Protein AF-A0A7S3UWT5-F1 (afdb_monomer_lite)

Organism: Heterosigma akashiwo (NCBI:txid2829)

pLDDT: mean 75.45, std 19.21, range [41.5, 98.69]

Secondary structure (DSSP, 8-state):
--PPPPPP---------------PPPHHHHHHHH--STTTS-TT-SSPP-----PPPHHHHHHHS-SS---PPPPPP-TT-HHHHHHHHHHHHHHHHHHHHHHHHHHHHHHSPPPP---PPP---HHHHHHHHHHHSPPP--PPPPP-----------PPP-----------------------------------SHHHHHHHHHHHHHHHHHHHHHHHHHHHHHHHT-

Structure (mmCIF, N/CA/C/O backbone):
data_AF-A0A7S3UWT5-F1
#
_entry.id   AF-A0A7S3UWT5-F1
#
loop_
_atom_site.group_PDB
_atom_site.id
_atom_site.type_symbol
_atom_site.label_atom_id
_atom_site.label_alt_id
_atom_site.label_comp_id
_atom_site.label_asym_id
_atom_site.label_entity_id
_atom_site.label_seq_id
_atom_site.pdbx_PDB_ins_code
_atom_site.Cartn_x
_atom_site.Cartn_y
_atom_site.Cartn_z
_atom_site.occupancy
_atom_site.B_iso_or_equiv
_atom_site.auth_seq_id
_atom_site.auth_comp_id
_atom_site.auth_asym_id
_atom_site.auth_atom_id
_atom_site.pdbx_PDB_model_num
ATOM 1 N N . ARG A 1 1 ? 42.894 12.367 44.617 1.00 46.97 1 ARG A N 1
ATOM 2 C CA . ARG A 1 1 ? 43.356 13.585 43.906 1.00 46.97 1 ARG A CA 1
ATOM 3 C C . ARG A 1 1 ? 44.742 13.287 43.346 1.00 46.97 1 ARG A C 1
ATOM 5 O O . ARG A 1 1 ? 45.706 13.339 44.092 1.00 46.97 1 ARG A O 1
ATOM 12 N N . THR A 1 2 ? 44.824 12.929 42.072 1.00 43.91 2 THR A N 1
ATOM 13 C CA . THR A 1 2 ? 46.079 12.727 41.334 1.00 43.91 2 THR A CA 1
ATOM 14 C C . THR A 1 2 ? 45.802 13.156 39.898 1.00 43.91 2 THR A C 1
ATOM 16 O O . THR A 1 2 ? 44.867 12.670 39.271 1.00 43.91 2 THR A O 1
ATOM 19 N N . VAL A 1 3 ? 46.536 14.170 39.446 1.00 46.31 3 VAL A N 1
ATOM 20 C CA . VAL A 1 3 ? 46.343 14.875 38.173 1.00 46.31 3 VAL A CA 1
ATOM 21 C C . VAL A 1 3 ? 47.363 14.316 37.184 1.00 46.31 3 VAL A C 1
ATOM 23 O O . VAL A 1 3 ? 48.564 14.414 37.430 1.00 46.31 3 VAL A O 1
ATOM 26 N N . LEU A 1 4 ? 46.902 13.708 36.090 1.00 49.75 4 LEU A N 1
ATOM 27 C CA . LEU A 1 4 ? 47.764 13.237 35.005 1.00 49.75 4 LEU A CA 1
ATOM 28 C C . LEU A 1 4 ? 48.087 14.409 34.068 1.00 49.75 4 LEU A C 1
ATOM 30 O O . LEU A 1 4 ? 47.199 15.024 33.483 1.00 49.75 4 LEU A O 1
ATOM 34 N N . LYS A 1 5 ? 49.380 14.729 33.976 1.00 52.75 5 LYS A N 1
ATOM 35 C CA . LYS A 1 5 ? 49.977 15.758 33.116 1.00 52.75 5 LYS A CA 1
ATOM 36 C C . LYS A 1 5 ? 50.042 15.246 31.672 1.00 52.75 5 LYS A C 1
ATOM 38 O O . LYS A 1 5 ? 50.638 14.199 31.426 1.00 52.75 5 LYS A O 1
ATOM 43 N N . GLY A 1 6 ? 49.458 15.996 30.738 1.00 46.72 6 GLY A N 1
ATOM 44 C CA . GLY A 1 6 ? 49.559 15.743 29.301 1.00 46.72 6 GLY A CA 1
ATOM 45 C C . GLY A 1 6 ? 50.991 15.931 28.793 1.00 46.72 6 GLY A C 1
ATOM 46 O O . GLY A 1 6 ? 51.638 16.931 29.105 1.00 46.72 6 GLY A O 1
ATOM 47 N N . LYS A 1 7 ? 51.482 14.952 28.029 1.00 54.88 7 LYS A N 1
ATOM 48 C CA . LYS A 1 7 ? 52.702 15.048 27.221 1.00 54.88 7 LYS A CA 1
ATOM 49 C C . LYS A 1 7 ? 52.300 15.382 25.786 1.00 54.88 7 LYS A C 1
ATOM 51 O O . LYS A 1 7 ? 51.399 14.746 25.245 1.00 54.88 7 LYS A O 1
ATOM 56 N N . GLY A 1 8 ? 52.941 16.417 25.247 1.00 45.53 8 GLY A N 1
ATOM 57 C CA . GLY A 1 8 ? 52.700 16.979 23.924 1.00 45.53 8 GLY A CA 1
ATOM 58 C C . GLY A 1 8 ? 52.914 15.979 22.792 1.00 45.53 8 GLY A C 1
ATOM 59 O O . GLY A 1 8 ? 53.742 15.075 22.880 1.00 45.53 8 GLY A O 1
ATOM 60 N N . LEU A 1 9 ? 52.108 16.171 21.753 1.00 45.44 9 LEU A N 1
ATOM 61 C CA . LEU A 1 9 ? 52.253 15.578 20.435 1.00 45.44 9 LEU A CA 1
ATOM 62 C C . LEU A 1 9 ? 53.413 16.287 19.730 1.00 45.44 9 LEU A C 1
ATOM 64 O O . LEU A 1 9 ? 53.309 17.474 19.434 1.00 45.44 9 LEU A O 1
ATOM 68 N N . ASP A 1 10 ? 54.501 15.562 19.488 1.00 49.94 10 ASP A N 1
ATOM 69 C CA . ASP A 1 10 ? 55.544 15.988 18.560 1.00 49.94 10 ASP A CA 1
ATOM 70 C C . ASP A 1 10 ? 54.994 15.876 17.131 1.00 49.94 10 ASP A C 1
ATOM 72 O O . ASP A 1 10 ? 54.691 14.779 16.648 1.00 49.94 10 ASP A O 1
ATOM 76 N N . GLU A 1 11 ? 54.859 17.022 16.468 1.00 51.44 11 GLU A N 1
ATOM 77 C CA . GLU A 1 11 ? 54.632 17.135 15.031 1.00 51.44 11 GLU A CA 1
ATOM 78 C C . GLU A 1 11 ? 55.857 16.570 14.302 1.00 51.44 11 GLU A C 1
ATOM 80 O O . GLU A 1 11 ? 56.882 17.230 14.160 1.00 51.44 11 GLU A O 1
ATOM 85 N N . ARG A 1 12 ? 55.776 15.303 13.884 1.00 56.97 12 ARG A N 1
ATOM 86 C CA . ARG A 1 12 ? 56.757 14.724 12.965 1.00 56.97 12 ARG A CA 1
ATOM 87 C C . ARG A 1 12 ? 56.363 15.056 11.534 1.00 56.97 12 ARG A C 1
ATOM 89 O O . ARG A 1 12 ? 55.283 14.688 11.068 1.00 56.97 12 ARG A O 1
ATOM 96 N N . ASP A 1 13 ? 57.291 15.743 10.882 1.00 46.41 13 ASP A N 1
ATOM 97 C CA . ASP A 1 13 ? 57.392 16.041 9.460 1.00 46.41 13 ASP A CA 1
ATOM 98 C C . ASP A 1 13 ? 56.705 15.009 8.558 1.00 46.41 13 ASP A C 1
ATOM 100 O O . ASP A 1 13 ? 57.128 13.862 8.419 1.00 46.41 13 ASP A O 1
ATOM 104 N N . SER A 1 14 ? 55.626 15.450 7.913 1.00 47.94 14 SER A N 1
ATOM 105 C CA . SER A 1 14 ? 54.847 14.681 6.934 1.00 47.94 14 SER A CA 1
ATOM 106 C C . SER A 1 14 ? 55.289 14.954 5.485 1.00 47.94 14 SER A C 1
ATOM 108 O O . SER A 1 14 ? 54.492 14.809 4.560 1.00 47.94 14 SER A O 1
ATOM 110 N N . SER A 1 15 ? 56.534 15.392 5.264 1.00 51.84 15 SER A N 1
ATOM 111 C CA . SER A 1 15 ? 57.001 15.907 3.966 1.00 51.84 15 SER A CA 1
ATOM 112 C C . SER A 1 15 ? 57.911 14.971 3.155 1.00 51.84 15 SER A C 1
ATOM 114 O O . SER A 1 15 ? 58.190 15.285 2.001 1.00 51.84 15 SER A O 1
ATOM 116 N N . GLU A 1 16 ? 58.303 13.792 3.653 1.00 52.88 16 GLU A N 1
ATOM 117 C CA . GLU A 1 16 ? 59.226 12.888 2.931 1.00 52.88 16 GLU A CA 1
ATOM 118 C C . GLU A 1 16 ? 58.628 11.523 2.547 1.00 52.88 16 GLU A C 1
ATOM 120 O O . GLU A 1 16 ? 59.234 10.469 2.729 1.00 52.88 16 GLU A O 1
ATOM 125 N N . LEU A 1 17 ? 57.434 11.516 1.948 1.00 49.94 17 LEU A N 1
ATOM 126 C CA . LEU A 1 17 ? 56.907 10.316 1.280 1.00 49.94 17 LEU A CA 1
ATOM 127 C C . LEU A 1 17 ? 56.321 10.615 -0.105 1.00 49.94 17 LEU A C 1
ATOM 129 O O . LEU A 1 17 ? 55.290 10.082 -0.504 1.00 49.94 17 LEU A O 1
ATOM 133 N N . VAL A 1 18 ? 57.033 11.426 -0.893 1.00 47.28 18 VAL A N 1
ATOM 134 C CA . VAL A 1 18 ? 56.891 11.441 -2.361 1.00 47.28 18 VAL A CA 1
ATOM 135 C C . VAL A 1 18 ? 57.888 10.437 -2.945 1.00 47.28 18 VAL A C 1
ATOM 137 O O . VAL A 1 18 ? 58.786 10.764 -3.714 1.00 47.28 18 VAL A O 1
ATOM 140 N N . GLY A 1 19 ? 57.743 9.176 -2.532 1.00 48.41 19 GLY A N 1
ATOM 141 C CA . GLY A 1 19 ? 58.354 8.056 -3.231 1.00 48.41 19 GLY A CA 1
ATOM 142 C C . GLY A 1 19 ? 57.748 7.990 -4.626 1.00 48.41 19 GLY A C 1
ATOM 143 O O . GLY A 1 19 ? 56.540 7.807 -4.761 1.00 48.41 19 GLY A O 1
ATOM 144 N N . SER A 1 20 ? 58.588 8.225 -5.634 1.00 54.41 20 SER A N 1
ATOM 145 C CA . SER A 1 20 ? 58.426 7.883 -7.051 1.00 54.41 20 SER A CA 1
ATOM 146 C C . SER A 1 20 ? 57.171 7.059 -7.367 1.00 54.41 20 SER A C 1
ATOM 148 O O . SER A 1 20 ? 57.211 5.839 -7.534 1.00 54.41 20 SER A O 1
ATOM 150 N N . ARG A 1 21 ? 56.031 7.742 -7.521 1.00 52.22 21 ARG A N 1
ATOM 151 C CA . ARG A 1 21 ? 54.854 7.163 -8.162 1.00 52.22 21 ARG A CA 1
ATOM 152 C C . ARG A 1 21 ? 55.238 6.980 -9.620 1.00 52.22 21 ARG A C 1
ATOM 154 O O . ARG A 1 21 ? 55.060 7.893 -10.422 1.00 52.22 21 ARG A O 1
ATOM 161 N N . ALA A 1 22 ? 55.840 5.831 -9.931 1.00 63.44 22 ALA A N 1
ATOM 162 C CA . ALA A 1 22 ? 56.019 5.367 -11.293 1.00 63.44 22 ALA A CA 1
ATOM 163 C C . ALA A 1 22 ? 54.691 5.635 -11.995 1.00 63.44 22 ALA A C 1
ATOM 165 O O . ALA A 1 22 ? 53.650 5.145 -11.546 1.00 63.44 22 ALA A O 1
ATOM 166 N N . GLN A 1 23 ? 54.709 6.535 -12.980 1.00 63.00 23 GLN A N 1
ATOM 167 C CA . GLN A 1 23 ? 53.510 6.909 -13.711 1.00 63.00 23 GLN A CA 1
ATOM 168 C C . GLN A 1 23 ? 52.933 5.606 -14.245 1.00 63.00 23 GLN A C 1
ATOM 170 O O . GLN A 1 23 ? 53.551 4.954 -15.088 1.00 63.00 23 GLN A O 1
ATOM 175 N N . LEU A 1 24 ? 51.806 5.172 -13.672 1.00 60.97 24 LEU A N 1
ATOM 176 C CA . LEU A 1 24 ? 51.121 3.992 -14.163 1.00 60.97 24 LEU A CA 1
ATOM 177 C C . LEU A 1 24 ? 50.855 4.268 -15.642 1.00 60.97 24 LEU A C 1
ATOM 179 O O . LEU A 1 24 ? 50.319 5.337 -15.958 1.00 60.97 24 LEU A O 1
ATOM 183 N N . PRO A 1 25 ? 51.291 3.377 -16.547 1.00 66.62 25 PRO A N 1
ATOM 184 C CA . PRO A 1 25 ? 51.091 3.602 -17.963 1.00 66.62 25 PRO A CA 1
ATOM 185 C C . PRO A 1 25 ? 49.595 3.833 -18.214 1.00 66.62 25 PRO A C 1
ATOM 187 O O . PRO A 1 25 ? 48.766 3.221 -17.529 1.00 66.62 25 PRO A O 1
ATOM 190 N N . PRO A 1 26 ? 49.232 4.710 -19.167 1.00 72.00 26 PRO A N 1
ATOM 191 C CA . PRO A 1 26 ? 47.840 4.957 -19.513 1.00 72.00 26 PRO A CA 1
ATOM 192 C C . PRO A 1 26 ? 47.086 3.629 -19.681 1.00 72.00 26 PRO A C 1
ATOM 194 O O . PRO A 1 26 ? 47.646 2.695 -20.265 1.00 72.00 26 PRO A O 1
ATOM 197 N N . PRO A 1 27 ? 45.833 3.513 -19.201 1.00 66.31 27 PRO A N 1
ATOM 198 C CA . PRO A 1 27 ? 45.096 2.243 -19.181 1.00 66.31 27 PRO A CA 1
ATOM 199 C C . PRO A 1 27 ? 44.981 1.595 -20.569 1.00 66.31 27 PRO A C 1
ATOM 201 O O . PRO A 1 27 ? 44.905 0.373 -20.685 1.00 66.31 27 PRO A O 1
ATOM 204 N N . GLU A 1 28 ? 45.049 2.402 -21.631 1.00 66.62 28 GLU A N 1
ATOM 205 C CA . GLU A 1 28 ? 45.115 1.945 -23.020 1.00 66.62 28 GLU A CA 1
ATOM 206 C C . GLU A 1 28 ? 46.315 1.007 -23.270 1.00 66.62 28 GLU A C 1
ATOM 208 O O . GLU A 1 28 ? 46.156 -0.048 -23.878 1.00 66.62 28 GLU A O 1
ATOM 213 N N . GLN A 1 29 ? 47.498 1.320 -22.731 1.00 69.44 29 GLN A N 1
ATOM 214 C CA . GLN A 1 29 ? 48.722 0.53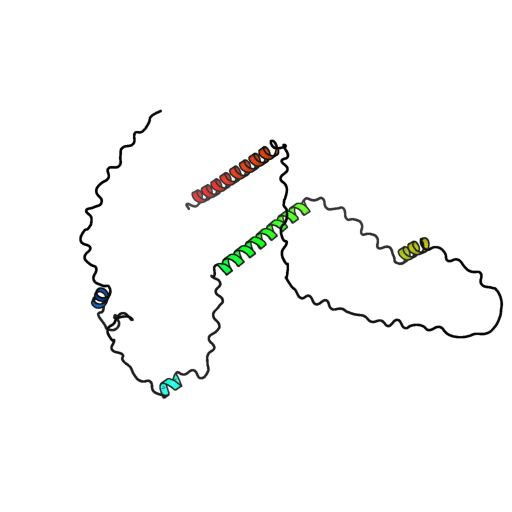7 -22.945 1.00 69.44 29 GLN A CA 1
ATOM 215 C C . GLN A 1 29 ? 48.761 -0.758 -22.128 1.00 69.44 29 GLN A C 1
ATOM 217 O O . GLN A 1 29 ? 49.394 -1.729 -22.539 1.00 69.44 29 GLN A O 1
ATOM 222 N N . VAL A 1 30 ? 48.109 -0.780 -20.963 1.00 68.81 30 VAL A N 1
ATOM 223 C CA . VAL A 1 30 ? 48.001 -1.993 -20.135 1.00 68.81 30 VAL A CA 1
ATOM 224 C C . VAL A 1 30 ? 47.108 -3.013 -20.833 1.00 68.81 30 VAL A C 1
ATOM 226 O O . VAL A 1 30 ? 47.464 -4.185 -20.934 1.00 68.81 30 VAL A O 1
ATOM 229 N N . ASN A 1 31 ? 45.991 -2.542 -21.384 1.00 67.94 31 ASN A N 1
ATOM 230 C CA . ASN A 1 31 ? 45.034 -3.378 -22.091 1.00 67.94 31 ASN A CA 1
ATOM 231 C C . ASN A 1 31 ? 45.638 -3.992 -23.355 1.00 67.94 31 ASN A C 1
ATOM 233 O O . ASN A 1 31 ? 45.501 -5.191 -23.565 1.00 67.94 31 ASN A O 1
ATOM 237 N N . GLU A 1 32 ? 46.362 -3.214 -24.164 1.00 72.56 32 GLU A N 1
ATOM 238 C CA . GLU A 1 32 ? 46.971 -3.724 -25.399 1.00 72.56 32 GLU A CA 1
ATOM 239 C C . GLU A 1 32 ? 48.006 -4.832 -25.164 1.00 72.56 32 GLU A C 1
ATOM 241 O O . GLU A 1 32 ? 48.106 -5.745 -25.977 1.00 72.56 32 GLU A O 1
ATOM 246 N N . LYS A 1 33 ? 48.734 -4.800 -24.041 1.00 77.25 33 LYS A N 1
ATOM 247 C CA . LYS A 1 33 ? 49.720 -5.836 -23.684 1.00 77.25 33 LYS A CA 1
ATOM 248 C C . LYS A 1 33 ? 49.082 -7.162 -23.256 1.00 77.25 33 LYS A C 1
ATOM 250 O O . LYS A 1 33 ? 49.760 -8.187 -23.261 1.00 77.25 33 LYS A O 1
ATOM 255 N N . LEU A 1 34 ? 47.809 -7.145 -22.860 1.00 76.44 34 LEU A N 1
ATOM 256 C CA . LEU A 1 34 ? 47.066 -8.328 -22.416 1.00 76.44 34 LEU A CA 1
ATOM 257 C C . LEU A 1 34 ? 46.305 -9.019 -23.559 1.00 76.44 34 LEU A C 1
ATOM 259 O O . LEU A 1 34 ? 45.895 -10.168 -23.402 1.00 76.44 34 LEU A O 1
ATOM 263 N N . VAL A 1 35 ? 46.144 -8.358 -24.711 1.00 78.00 35 VAL A N 1
ATOM 264 C CA . VAL A 1 35 ? 45.478 -8.928 -25.891 1.00 78.00 35 VAL A CA 1
ATOM 265 C C . VAL A 1 35 ? 46.421 -9.913 -26.584 1.00 78.00 35 VAL A C 1
ATOM 267 O O . VAL A 1 35 ? 47.428 -9.507 -27.158 1.00 78.00 35 VAL A O 1
ATOM 270 N N . ARG A 1 36 ? 46.098 -11.212 -26.547 1.00 83.50 36 ARG A N 1
ATOM 271 C CA . ARG A 1 36 ? 46.851 -12.261 -27.263 1.00 83.50 36 ARG A CA 1
ATOM 272 C C . ARG A 1 36 ? 46.198 -12.637 -28.591 1.00 83.50 36 ARG A C 1
ATOM 274 O O . ARG A 1 36 ? 46.906 -12.887 -29.558 1.00 83.50 36 ARG A O 1
ATOM 281 N N . ASN A 1 37 ? 44.866 -12.643 -28.636 1.00 81.44 37 ASN A N 1
ATOM 282 C CA . ASN A 1 37 ? 44.069 -12.918 -29.831 1.00 81.44 37 ASN A CA 1
ATOM 283 C C . ASN A 1 37 ? 43.077 -11.776 -30.116 1.00 81.44 37 ASN A C 1
ATOM 285 O O . ASN A 1 37 ? 42.677 -11.058 -29.203 1.00 81.44 37 ASN A O 1
ATOM 289 N N . ASP A 1 38 ? 42.561 -11.676 -31.346 1.00 74.62 38 ASP A N 1
ATOM 290 C CA . ASP A 1 38 ? 41.556 -10.662 -31.743 1.00 74.62 38 ASP A CA 1
ATOM 291 C C . ASP A 1 38 ? 40.258 -10.707 -30.911 1.00 74.62 38 ASP A C 1
ATOM 293 O O . ASP A 1 38 ? 39.521 -9.721 -30.793 1.00 74.62 38 ASP A O 1
ATOM 297 N N . ARG A 1 39 ? 39.970 -11.871 -30.316 1.00 76.06 39 ARG A N 1
ATOM 298 C CA . ARG A 1 39 ? 38.843 -12.083 -29.396 1.00 76.06 39 ARG A CA 1
ATOM 299 C C . ARG A 1 39 ? 39.056 -11.425 -28.035 1.00 76.06 39 ARG A C 1
ATOM 301 O O . ARG A 1 39 ? 38.078 -11.010 -27.423 1.00 76.06 39 ARG A O 1
ATOM 308 N N . ASP A 1 40 ? 40.308 -11.295 -27.607 1.00 78.69 40 ASP A N 1
ATOM 309 C CA . ASP A 1 40 ? 40.693 -10.753 -26.298 1.00 78.69 40 ASP A CA 1
ATOM 310 C C . ASP A 1 40 ? 40.746 -9.221 -26.313 1.00 78.69 40 ASP A C 1
ATOM 312 O O . ASP A 1 40 ? 40.843 -8.572 -25.273 1.00 78.69 40 ASP A O 1
ATOM 316 N N . GLN A 1 41 ? 40.676 -8.620 -27.503 1.00 78.94 41 GLN A N 1
ATOM 317 C CA . GLN A 1 41 ? 40.598 -7.180 -27.644 1.00 78.94 41 GLN A CA 1
ATOM 318 C C . GLN A 1 41 ? 39.308 -6.666 -26.983 1.00 78.94 41 GLN A C 1
ATOM 320 O O . GLN A 1 41 ? 38.237 -7.263 -27.121 1.00 78.94 41 GLN A O 1
ATOM 325 N N . LEU A 1 42 ? 39.384 -5.544 -26.261 1.00 77.56 42 LEU A N 1
ATOM 326 C CA . LEU A 1 42 ? 38.233 -4.917 -25.592 1.00 77.56 42 LEU A CA 1
ATOM 327 C C . LEU A 1 42 ? 37.300 -4.235 -26.589 1.00 77.56 42 LEU A C 1
ATOM 329 O O . LEU A 1 42 ? 37.764 -3.651 -27.569 1.00 77.56 42 LEU A O 1
ATOM 333 N N . TYR A 1 43 ? 35.984 -4.311 -26.360 1.00 70.38 43 TYR A N 1
ATOM 334 C CA . TYR A 1 43 ? 34.949 -3.831 -27.298 1.00 70.38 43 TYR A CA 1
ATOM 335 C C . TYR A 1 43 ? 35.158 -2.372 -27.746 1.00 70.38 43 TYR A C 1
ATOM 337 O O . TYR A 1 43 ? 34.875 -2.019 -28.882 1.00 70.38 43 TYR A O 1
ATOM 345 N N . TYR A 1 44 ? 35.736 -1.555 -26.868 1.00 73.81 44 TYR A N 1
ATOM 346 C CA . TYR A 1 44 ? 36.007 -0.128 -27.048 1.00 73.81 44 TYR A CA 1
ATOM 347 C C . TYR A 1 44 ? 37.469 0.195 -27.417 1.00 73.81 44 TYR A C 1
ATOM 349 O O . TYR A 1 44 ? 37.909 1.334 -27.269 1.00 73.81 44 TYR A O 1
ATOM 357 N N . SER A 1 45 ? 38.262 -0.775 -27.884 1.00 79.31 45 SER A N 1
ATOM 358 C CA . SER A 1 45 ? 39.594 -0.475 -28.420 1.00 79.31 45 SER A CA 1
ATOM 359 C C . SER A 1 45 ? 39.494 0.384 -29.683 1.00 79.31 45 SER A C 1
ATOM 361 O O . SER A 1 45 ? 38.704 0.079 -30.571 1.00 79.31 45 SER A O 1
ATOM 363 N N . LYS A 1 46 ? 40.364 1.389 -29.826 1.00 77.44 46 LYS A N 1
ATOM 364 C CA . LYS A 1 46 ? 40.428 2.252 -31.023 1.00 77.44 46 LYS A CA 1
ATOM 365 C C . LYS A 1 46 ? 40.932 1.535 -32.289 1.00 77.44 46 LYS A C 1
ATOM 367 O O . LYS A 1 46 ? 40.818 2.076 -33.384 1.00 77.44 46 LYS A O 1
ATOM 372 N N . LYS A 1 47 ? 41.514 0.339 -32.156 1.00 79.62 47 LYS A N 1
ATOM 373 C CA . LYS A 1 47 ? 42.009 -0.467 -33.281 1.00 79.62 47 LYS A CA 1
ATOM 374 C C . LYS A 1 47 ? 40.844 -1.191 -33.961 1.00 79.62 47 LYS A C 1
ATOM 376 O O . LYS A 1 47 ? 40.015 -1.805 -33.291 1.00 79.62 47 LYS A O 1
ATOM 381 N N . ALA A 1 48 ? 40.801 -1.118 -35.290 1.00 77.62 48 ALA A N 1
ATOM 382 C CA . ALA A 1 48 ? 39.800 -1.812 -36.089 1.00 77.62 48 ALA A CA 1
ATOM 383 C C . ALA A 1 48 ? 39.998 -3.331 -35.996 1.00 77.62 48 ALA A C 1
ATOM 385 O O . ALA A 1 48 ? 41.113 -3.827 -36.150 1.00 77.62 48 ALA A O 1
ATOM 386 N N . ARG A 1 49 ? 38.908 -4.065 -35.765 1.00 80.19 49 ARG A N 1
ATOM 387 C CA . ARG A 1 49 ? 38.913 -5.531 -35.780 1.00 80.19 49 ARG A CA 1
ATOM 388 C C . ARG A 1 49 ? 38.665 -6.058 -37.185 1.00 80.19 49 ARG A C 1
ATOM 390 O O . ARG A 1 49 ? 37.864 -5.457 -37.905 1.00 80.19 49 ARG A O 1
ATOM 397 N N . PRO A 1 50 ? 39.252 -7.207 -37.560 1.00 82.81 50 PRO A N 1
ATOM 398 C CA . PRO A 1 50 ? 38.829 -7.915 -38.757 1.00 82.81 50 PRO A CA 1
ATOM 399 C C . PRO A 1 50 ? 37.370 -8.361 -38.584 1.00 82.81 50 PRO A C 1
ATOM 401 O O . PRO A 1 50 ? 37.049 -9.247 -37.790 1.00 82.81 50 PRO A O 1
ATOM 404 N N . VAL A 1 51 ? 36.462 -7.709 -39.309 1.00 85.00 51 VAL A N 1
ATOM 405 C CA . VAL A 1 51 ? 35.048 -8.083 -39.349 1.00 85.00 51 VAL A CA 1
ATOM 406 C C . VAL A 1 51 ? 34.868 -9.074 -40.489 1.00 85.00 51 VAL A C 1
ATOM 408 O O . VAL A 1 51 ? 34.963 -8.707 -41.658 1.00 85.00 51 VAL A O 1
ATOM 411 N N . ASN A 1 52 ? 34.561 -10.329 -40.159 1.00 85.94 52 ASN A N 1
ATOM 412 C CA . ASN A 1 52 ? 34.141 -11.333 -41.140 1.00 85.94 52 ASN A CA 1
ATOM 413 C C . ASN A 1 52 ? 32.703 -11.047 -41.595 1.00 85.94 52 ASN A C 1
ATOM 415 O O . ASN A 1 52 ? 31.771 -11.792 -41.287 1.00 85.94 52 ASN A O 1
ATOM 419 N N . TYR A 1 53 ? 32.514 -9.924 -42.285 1.00 89.31 53 TYR A N 1
ATOM 420 C CA . TYR A 1 53 ? 31.221 -9.538 -42.820 1.00 89.31 53 TYR A CA 1
ATOM 421 C C . TYR A 1 53 ? 30.860 -10.464 -43.979 1.00 89.31 53 TYR A C 1
ATOM 423 O O . TYR A 1 53 ? 31.547 -10.514 -44.998 1.00 89.31 53 TYR A O 1
ATOM 431 N N . LYS A 1 54 ? 29.758 -11.194 -43.818 1.00 90.62 54 LYS A N 1
ATOM 432 C CA . LYS A 1 54 ? 29.108 -11.915 -44.909 1.00 90.62 54 LYS A CA 1
ATOM 433 C C . LYS A 1 54 ? 27.763 -11.242 -45.165 1.00 90.62 54 LYS A C 1
ATOM 435 O O . LYS A 1 54 ? 26.947 -11.211 -44.238 1.00 90.62 54 LYS A O 1
ATOM 440 N N . PRO A 1 55 ? 27.524 -10.687 -46.366 1.00 92.12 55 PRO A N 1
ATOM 441 C CA . PRO A 1 55 ? 26.218 -10.139 -46.688 1.00 92.12 55 PRO A CA 1
ATOM 442 C C . PRO A 1 55 ? 25.194 -11.273 -46.631 1.00 92.12 55 PRO A C 1
ATOM 444 O O . PRO A 1 55 ? 25.403 -12.338 -47.213 1.00 92.12 55 PRO A O 1
ATOM 447 N N . LYS A 1 56 ? 24.104 -11.056 -45.894 1.00 90.25 56 LYS A N 1
ATOM 448 C CA . LYS A 1 56 ? 23.016 -12.031 -45.822 1.00 90.25 56 LYS A CA 1
ATOM 449 C C . LYS A 1 56 ? 22.175 -11.945 -47.085 1.00 90.25 56 LYS A C 1
ATOM 451 O O . LYS A 1 56 ? 21.847 -10.852 -47.544 1.00 90.25 56 LYS A O 1
ATOM 456 N N . GLY A 1 57 ? 21.831 -13.102 -47.638 1.00 95.31 57 GLY A N 1
ATOM 457 C CA . GLY A 1 57 ? 20.966 -13.188 -48.811 1.00 95.31 57 GLY A CA 1
ATOM 458 C C . GLY A 1 57 ? 19.499 -12.935 -48.464 1.00 95.31 57 GLY A C 1
ATOM 459 O O . GLY A 1 57 ? 19.079 -13.093 -47.317 1.00 95.31 57 GLY A O 1
ATOM 460 N N . LEU A 1 58 ? 18.693 -12.619 -49.482 1.00 93.75 58 LEU A N 1
ATOM 461 C CA . LEU A 1 58 ? 17.243 -12.435 -49.334 1.00 93.75 58 LEU A CA 1
ATOM 462 C C . LEU A 1 58 ? 16.574 -13.664 -48.689 1.00 93.75 58 LEU A C 1
ATOM 464 O O . LEU A 1 58 ? 15.702 -13.522 -47.839 1.00 93.75 58 LEU A O 1
ATOM 468 N N . LYS A 1 59 ? 17.032 -14.870 -49.050 1.00 93.19 59 LYS A N 1
ATOM 469 C CA . LYS A 1 59 ? 16.527 -16.136 -48.506 1.00 93.19 59 LYS A CA 1
ATOM 470 C C . LYS A 1 59 ? 16.731 -16.240 -46.990 1.00 93.19 59 LYS A C 1
ATOM 472 O O . LYS A 1 59 ? 15.775 -16.476 -46.268 1.00 93.19 59 LYS A O 1
ATOM 477 N N . GLU A 1 60 ? 17.940 -15.960 -46.498 1.00 93.12 60 GLU A N 1
ATOM 478 C CA . GLU A 1 60 ? 18.228 -15.989 -45.054 1.00 93.12 60 GLU A CA 1
ATOM 479 C C . GLU A 1 60 ? 17.444 -14.936 -44.268 1.00 93.12 60 GLU A C 1
ATOM 481 O O . GLU A 1 60 ? 17.159 -15.136 -43.088 1.00 93.12 60 GLU A O 1
ATOM 486 N N . TYR A 1 61 ? 17.144 -13.794 -44.891 1.00 91.19 61 TYR A N 1
ATOM 487 C CA . TYR A 1 61 ? 16.298 -12.776 -44.280 1.00 91.19 61 TYR A CA 1
ATOM 488 C C . TYR A 1 61 ? 14.858 -13.273 -44.139 1.00 91.19 61 TYR A C 1
ATOM 490 O O . TYR A 1 61 ? 14.302 -13.178 -43.051 1.00 91.19 61 TYR A O 1
ATOM 498 N N . LEU A 1 62 ? 14.281 -13.837 -45.203 1.00 91.62 62 LEU A N 1
ATOM 499 C CA . LEU A 1 62 ? 12.917 -14.370 -45.183 1.00 91.62 62 LEU A CA 1
ATOM 500 C C . LEU A 1 62 ? 12.769 -15.539 -44.201 1.00 91.62 62 LEU A C 1
ATOM 502 O O . LEU A 1 62 ? 11.788 -15.567 -43.467 1.00 91.62 62 LEU A O 1
ATOM 506 N N . ASP A 1 63 ? 13.761 -16.432 -44.120 1.00 91.69 63 ASP A N 1
ATOM 507 C CA . ASP A 1 63 ? 13.752 -17.574 -43.193 1.00 91.69 63 ASP A CA 1
ATOM 508 C C . ASP A 1 63 ? 13.811 -17.140 -41.713 1.00 91.69 63 ASP A C 1
ATOM 510 O O . ASP A 1 63 ? 13.299 -17.830 -40.835 1.00 91.69 63 ASP A O 1
ATOM 514 N N . ARG A 1 64 ? 14.462 -16.006 -41.411 1.00 88.06 64 ARG A N 1
ATOM 515 C CA . ARG A 1 64 ? 14.627 -15.488 -40.036 1.00 88.06 64 ARG A CA 1
ATOM 516 C C . ARG A 1 64 ? 13.595 -14.443 -39.645 1.00 88.06 64 ARG A C 1
ATOM 518 O O . ARG A 1 64 ? 13.501 -14.109 -38.465 1.00 88.06 64 ARG A O 1
ATOM 525 N N . LYS A 1 65 ? 12.905 -13.853 -40.617 1.00 88.06 65 LYS A N 1
ATOM 526 C CA . LYS A 1 65 ? 11.897 -12.836 -40.355 1.00 88.06 65 LYS A CA 1
ATOM 527 C C . LYS A 1 65 ? 10.692 -13.545 -39.725 1.00 88.06 65 LYS A C 1
ATOM 529 O O . LYS A 1 65 ? 10.096 -14.387 -40.395 1.00 88.06 65 LYS A O 1
ATOM 534 N N . PRO A 1 66 ? 10.313 -13.226 -38.476 1.00 84.12 66 PRO A N 1
ATOM 535 C CA . PRO A 1 66 ? 9.064 -13.742 -37.936 1.00 84.12 66 PRO A CA 1
ATOM 536 C C . PRO A 1 66 ? 7.913 -13.266 -38.835 1.00 84.12 66 PRO A C 1
ATOM 538 O O . PRO A 1 66 ? 7.908 -12.121 -39.297 1.00 84.12 66 PRO A O 1
ATOM 541 N N . GLN A 1 67 ? 6.978 -14.167 -39.152 1.00 84.19 67 GLN A N 1
ATOM 542 C CA . GLN A 1 67 ? 5.849 -13.848 -40.037 1.00 84.19 67 GLN A CA 1
ATOM 543 C C . GLN A 1 67 ? 4.910 -12.802 -39.424 1.00 84.19 67 GLN A C 1
ATOM 545 O O . GLN A 1 67 ? 4.249 -12.071 -40.158 1.00 84.19 67 GLN A O 1
ATOM 550 N N . GLU A 1 68 ? 4.907 -12.697 -38.098 1.00 88.50 68 GLU A N 1
ATOM 551 C CA . GLU A 1 68 ? 4.052 -11.814 -37.321 1.00 88.50 68 GLU A CA 1
ATOM 552 C C . GLU A 1 68 ? 4.883 -11.062 -36.275 1.00 88.50 68 GLU A C 1
ATOM 554 O O . GLU A 1 68 ? 5.946 -11.523 -35.849 1.00 88.50 68 GLU A O 1
ATOM 559 N N . TYR A 1 69 ? 4.424 -9.873 -35.887 1.00 84.56 69 TYR A N 1
ATOM 560 C CA . TYR A 1 69 ? 5.032 -9.140 -34.785 1.00 84.56 69 TYR A CA 1
ATOM 561 C C . TYR A 1 69 ? 4.690 -9.852 -33.475 1.00 84.56 69 TYR A C 1
ATOM 563 O O . TYR A 1 69 ? 3.540 -9.846 -33.052 1.00 84.56 69 TYR A O 1
ATOM 571 N N . GLU A 1 70 ? 5.685 -10.446 -32.815 1.00 84.62 70 GLU A N 1
ATOM 572 C CA . GLU A 1 70 ? 5.511 -10.892 -31.434 1.00 84.62 70 GLU A CA 1
ATOM 573 C C . GLU A 1 70 ? 5.412 -9.665 -30.525 1.00 84.62 70 GLU A C 1
ATOM 575 O O . GLU A 1 70 ? 6.359 -8.883 -30.389 1.00 84.62 70 GLU A O 1
ATOM 580 N N . GLU A 1 71 ? 4.253 -9.489 -29.893 1.00 86.12 71 GLU A N 1
ATOM 581 C CA . GLU A 1 71 ? 4.080 -8.486 -28.852 1.00 86.12 71 GLU A CA 1
ATOM 582 C C . GLU A 1 71 ? 4.910 -8.891 -27.630 1.00 86.12 71 GLU A C 1
ATOM 584 O O . GLU A 1 71 ? 4.508 -9.728 -26.818 1.00 86.12 71 GLU A O 1
ATOM 589 N N . LEU A 1 72 ? 6.091 -8.285 -27.474 1.00 82.81 72 LEU A N 1
ATOM 590 C CA . LEU A 1 72 ? 6.798 -8.351 -26.203 1.00 82.81 72 LEU A CA 1
ATOM 591 C C . LEU A 1 72 ? 5.883 -7.743 -25.135 1.00 82.81 72 LEU A C 1
ATOM 593 O O . LEU A 1 72 ? 5.470 -6.587 -25.239 1.00 82.81 72 LEU A O 1
ATOM 597 N N . GLY A 1 73 ? 5.548 -8.539 -24.118 1.00 86.38 73 GLY A N 1
ATOM 598 C CA . GLY A 1 73 ? 4.695 -8.098 -23.019 1.00 86.38 73 GLY A CA 1
ATOM 599 C C . GLY A 1 73 ? 5.185 -6.794 -22.377 1.00 86.38 73 GLY A C 1
ATOM 600 O O . GLY A 1 73 ? 6.351 -6.409 -22.472 1.00 86.38 73 GLY A O 1
ATOM 601 N N . LYS A 1 74 ? 4.282 -6.096 -21.685 1.00 88.88 74 LYS A N 1
ATOM 602 C CA . LYS A 1 74 ? 4.606 -4.820 -21.034 1.00 88.88 74 LYS A CA 1
ATOM 603 C C . LYS A 1 74 ? 5.586 -5.037 -19.877 1.00 88.88 74 LYS A C 1
ATOM 605 O O . LYS A 1 74 ? 5.461 -5.999 -19.116 1.00 88.88 74 LYS A O 1
ATOM 610 N N . LEU A 1 75 ? 6.533 -4.112 -19.713 1.00 86.56 75 LEU A N 1
ATOM 611 C CA . LEU A 1 75 ? 7.428 -4.097 -18.557 1.00 86.56 75 LEU A CA 1
ATOM 612 C C . LEU A 1 75 ? 6.602 -4.009 -17.261 1.00 86.56 75 LEU A C 1
ATOM 614 O O . LEU A 1 75 ? 5.646 -3.235 -17.182 1.00 86.56 75 LEU A O 1
ATOM 618 N N . LYS A 1 76 ? 6.961 -4.807 -16.247 1.00 89.62 76 LYS A N 1
ATOM 619 C CA . LYS A 1 76 ? 6.290 -4.766 -14.939 1.00 89.62 76 LYS A CA 1
ATOM 620 C C . LYS A 1 76 ? 6.473 -3.389 -14.281 1.00 89.62 76 LYS A C 1
ATOM 622 O O . LYS A 1 76 ? 7.521 -2.768 -14.471 1.00 89.62 76 LYS A O 1
ATOM 627 N N . PRO A 1 77 ? 5.500 -2.923 -13.478 1.00 89.25 77 PRO A N 1
ATOM 628 C CA . PRO A 1 77 ? 5.679 -1.713 -12.686 1.00 89.25 77 PRO A CA 1
ATOM 629 C C . PRO A 1 77 ? 6.875 -1.870 -11.743 1.00 89.25 77 PRO A C 1
ATOM 631 O O . PRO A 1 77 ? 7.095 -2.939 -11.169 1.00 89.25 77 PRO A O 1
ATOM 634 N N . ASN A 1 78 ? 7.648 -0.798 -11.585 1.00 89.06 78 ASN A N 1
ATOM 635 C CA . ASN A 1 78 ? 8.795 -0.789 -10.688 1.00 89.06 78 ASN A CA 1
ATOM 636 C C . ASN A 1 78 ? 8.317 -0.663 -9.231 1.00 89.06 78 ASN A C 1
ATOM 638 O O . ASN A 1 78 ? 7.906 0.413 -8.800 1.00 89.06 78 ASN A O 1
ATOM 642 N N . LEU A 1 79 ? 8.354 -1.771 -8.487 1.00 91.44 79 LEU A N 1
ATOM 643 C CA . LEU A 1 79 ? 7.914 -1.845 -7.087 1.00 91.44 79 LEU A CA 1
ATOM 644 C C . LEU A 1 79 ? 8.986 -1.377 -6.087 1.00 91.44 79 LEU A C 1
ATOM 646 O O . LEU A 1 79 ? 8.686 -1.216 -4.902 1.00 91.44 79 LEU A O 1
ATOM 650 N N . ASP A 1 80 ? 10.216 -1.154 -6.554 1.00 92.06 80 ASP A N 1
ATOM 651 C CA . ASP A 1 80 ? 11.371 -0.813 -5.721 1.00 92.06 80 ASP A CA 1
ATOM 652 C C . ASP A 1 80 ? 11.614 0.692 -5.586 1.00 92.06 80 ASP A C 1
ATOM 654 O O . ASP A 1 80 ? 12.598 1.110 -4.976 1.00 92.06 80 ASP A O 1
ATOM 658 N N . THR A 1 81 ? 10.712 1.523 -6.111 1.00 96.12 81 THR A N 1
ATOM 659 C CA . THR A 1 81 ? 10.784 2.970 -5.913 1.00 96.12 81 THR A CA 1
ATOM 660 C C . THR A 1 81 ? 10.602 3.322 -4.435 1.00 96.12 81 THR A C 1
ATOM 662 O O . THR A 1 81 ? 9.777 2.743 -3.721 1.00 96.12 81 THR A O 1
ATOM 665 N N . GLU A 1 82 ? 11.371 4.301 -3.958 1.00 95.44 82 GLU A N 1
ATOM 666 C CA . GLU A 1 82 ? 11.284 4.790 -2.576 1.00 95.44 82 GLU A CA 1
ATOM 667 C C . GLU A 1 82 ? 9.870 5.295 -2.241 1.00 95.44 82 GLU A C 1
ATOM 669 O O . GLU A 1 82 ? 9.338 5.052 -1.154 1.00 95.44 82 GLU A O 1
ATOM 674 N N . GLU A 1 83 ? 9.203 5.905 -3.222 1.00 95.81 83 GLU A N 1
ATOM 675 C CA . GLU A 1 83 ? 7.812 6.334 -3.116 1.00 95.81 83 GLU A CA 1
ATOM 676 C C . GLU A 1 83 ? 6.861 5.154 -2.850 1.00 95.81 83 GLU A C 1
ATOM 678 O O . GLU A 1 83 ? 6.025 5.222 -1.949 1.00 95.81 83 GLU A O 1
ATOM 683 N N . HIS A 1 84 ? 6.996 4.043 -3.581 1.00 96.00 84 HIS A N 1
ATOM 684 C CA . HIS A 1 84 ? 6.145 2.872 -3.374 1.00 96.00 84 HIS A CA 1
ATOM 685 C C . HIS A 1 84 ? 6.383 2.251 -1.992 1.00 96.00 84 HIS A C 1
ATOM 687 O O . HIS A 1 84 ? 5.431 1.964 -1.262 1.00 96.00 84 HIS A O 1
ATOM 693 N N . ARG A 1 85 ? 7.650 2.127 -1.582 1.00 96.94 85 ARG A N 1
ATOM 694 C CA . ARG A 1 85 ? 8.017 1.600 -0.259 1.00 96.94 85 ARG A CA 1
ATOM 695 C C . ARG A 1 85 ? 7.456 2.456 0.876 1.00 96.94 85 ARG A C 1
ATOM 697 O O . ARG A 1 85 ? 6.913 1.907 1.834 1.00 96.94 85 ARG A O 1
ATOM 704 N N . SER A 1 86 ? 7.524 3.783 0.761 1.00 96.94 86 SER A N 1
ATOM 705 C CA . SER A 1 86 ? 6.969 4.684 1.780 1.00 96.94 86 SER A CA 1
ATOM 706 C C . SER A 1 86 ? 5.439 4.597 1.869 1.00 96.94 86 SER A C 1
ATOM 708 O O . SER A 1 86 ? 4.893 4.565 2.975 1.00 96.94 86 SER A O 1
ATOM 710 N N . LYS A 1 87 ? 4.733 4.456 0.735 1.00 97.62 87 LYS A N 1
ATOM 711 C CA . LYS A 1 87 ? 3.277 4.224 0.706 1.00 97.62 87 LYS A CA 1
ATOM 712 C C . LYS A 1 87 ? 2.891 2.908 1.380 1.00 97.62 87 LYS A C 1
ATOM 714 O O . LYS A 1 87 ? 1.993 2.905 2.223 1.00 97.62 87 LYS A O 1
ATOM 719 N N . VAL A 1 88 ? 3.588 1.817 1.060 1.00 97.69 88 VAL A N 1
ATOM 720 C CA . VAL A 1 88 ? 3.357 0.504 1.687 1.00 97.69 88 VAL A CA 1
ATOM 721 C C . VAL A 1 88 ? 3.594 0.580 3.197 1.00 97.69 88 VAL A C 1
ATOM 723 O O . VAL A 1 88 ? 2.722 0.188 3.971 1.00 97.69 88 VAL A O 1
ATOM 726 N N . ALA A 1 89 ? 4.708 1.175 3.631 1.00 97.94 89 ALA A N 1
ATOM 727 C CA . ALA A 1 89 ? 5.024 1.329 5.050 1.00 97.94 89 ALA A CA 1
ATOM 728 C C . ALA A 1 89 ? 3.965 2.154 5.808 1.00 97.94 89 ALA A C 1
ATOM 730 O O . ALA A 1 89 ? 3.579 1.810 6.927 1.00 97.94 89 ALA A O 1
ATOM 731 N N . ASN A 1 90 ? 3.448 3.226 5.200 1.00 98.25 90 ASN A N 1
ATOM 732 C CA . ASN A 1 90 ? 2.381 4.032 5.796 1.00 98.25 90 ASN A CA 1
ATOM 733 C C . ASN A 1 90 ? 1.063 3.251 5.900 1.00 98.25 90 ASN A C 1
ATOM 735 O O . ASN A 1 90 ? 0.416 3.284 6.949 1.00 98.25 90 ASN A O 1
ATOM 739 N N . ALA A 1 91 ? 0.685 2.512 4.855 1.00 98.44 91 ALA A N 1
ATOM 740 C CA . ALA A 1 91 ? -0.507 1.668 4.870 1.00 98.44 91 ALA A CA 1
ATOM 741 C C . ALA A 1 91 ? -0.418 0.581 5.957 1.00 98.44 91 ALA A C 1
ATOM 743 O O . ALA A 1 91 ? -1.377 0.351 6.699 1.00 98.44 91 ALA A O 1
ATOM 744 N N . GLU A 1 92 ? 0.749 -0.047 6.114 1.00 98.31 92 GLU A N 1
ATOM 745 C CA . GLU A 1 92 ? 0.995 -1.019 7.179 1.00 98.31 92 GLU A CA 1
ATOM 746 C C . GLU A 1 92 ? 0.927 -0.391 8.570 1.00 98.31 92 GLU A C 1
ATOM 748 O O . GLU A 1 92 ? 0.283 -0.958 9.458 1.00 98.31 92 GLU A O 1
ATOM 753 N N . ARG A 1 93 ? 1.504 0.802 8.758 1.00 98.50 93 ARG A N 1
ATOM 754 C CA . ARG A 1 93 ? 1.412 1.549 10.020 1.00 98.50 93 ARG A CA 1
ATOM 755 C C . ARG A 1 93 ? -0.044 1.823 10.397 1.00 98.50 93 ARG A C 1
ATOM 757 O O . ARG A 1 93 ? -0.444 1.540 11.526 1.00 98.50 93 ARG A O 1
ATOM 764 N N . ILE A 1 94 ? -0.853 2.317 9.457 1.00 98.44 94 ILE A N 1
ATOM 765 C CA . ILE A 1 94 ? -2.284 2.587 9.680 1.00 98.44 94 ILE A CA 1
ATOM 766 C C . ILE A 1 94 ? -3.025 1.291 10.031 1.00 98.44 94 ILE A C 1
ATOM 768 O O . ILE A 1 94 ? -3.814 1.254 10.977 1.00 98.44 94 ILE A O 1
ATOM 772 N N . LYS A 1 95 ? -2.732 0.192 9.326 1.00 98.69 95 LYS A N 1
ATOM 773 C CA . LYS A 1 95 ? -3.328 -1.124 9.593 1.00 98.69 95 LYS A CA 1
ATOM 774 C C . LYS A 1 95 ? -2.989 -1.634 10.994 1.00 98.69 95 LYS A C 1
ATOM 776 O O . LYS A 1 95 ? -3.865 -2.151 11.687 1.00 98.69 95 LYS A O 1
ATOM 781 N N . GLN A 1 96 ? -1.735 -1.505 11.422 1.00 98.38 96 GLN A N 1
ATOM 782 C CA . GLN A 1 96 ? -1.300 -1.888 12.766 1.00 98.38 96 GLN A CA 1
ATOM 783 C C . GLN A 1 96 ? -1.962 -1.018 13.836 1.00 98.38 96 GLN A C 1
ATOM 785 O O . GLN A 1 96 ? -2.462 -1.546 14.829 1.00 98.38 96 GLN A O 1
ATOM 790 N N . PHE A 1 97 ? -2.038 0.293 13.604 1.00 98.56 97 PHE A N 1
ATOM 791 C CA . PHE A 1 97 ? -2.708 1.226 14.502 1.00 98.56 97 PHE A CA 1
ATOM 792 C C . PHE A 1 97 ? -4.190 0.877 14.676 1.00 98.56 97 PHE A C 1
ATOM 794 O O . PHE A 1 97 ? -4.654 0.716 15.803 1.00 98.56 97 PHE A O 1
ATOM 801 N N . SER A 1 98 ? -4.911 0.655 13.573 1.00 98.25 98 SER A N 1
ATOM 802 C CA . SER A 1 98 ? -6.323 0.260 13.599 1.00 98.25 98 SER A CA 1
ATOM 803 C C . SER A 1 98 ? -6.537 -1.052 14.363 1.00 98.25 98 SER A C 1
ATOM 805 O O . SER A 1 98 ? -7.390 -1.121 15.247 1.00 98.25 98 SER A O 1
ATOM 807 N N . LYS A 1 99 ? -5.705 -2.073 14.112 1.00 98.50 99 LYS A N 1
ATOM 808 C CA . LYS A 1 99 ? -5.748 -3.342 14.858 1.00 98.50 99 LYS A CA 1
ATOM 809 C C . LYS A 1 99 ? -5.531 -3.140 16.358 1.00 98.50 99 LYS A C 1
ATOM 811 O O . LYS A 1 99 ? -6.198 -3.782 17.165 1.00 98.50 99 LYS A O 1
ATOM 816 N N . ASN A 1 100 ? -4.595 -2.277 16.743 1.00 98.19 100 ASN A N 1
ATOM 817 C CA . ASN A 1 100 ? -4.320 -1.997 18.149 1.00 98.19 100 ASN A CA 1
ATOM 818 C C . ASN A 1 100 ? -5.479 -1.242 18.806 1.00 98.19 100 ASN A C 1
ATOM 820 O O . ASN A 1 100 ? -5.898 -1.618 19.897 1.00 98.19 100 ASN A O 1
ATOM 824 N N . LEU A 1 101 ? -6.054 -0.258 18.115 1.00 98.12 101 LEU A N 1
ATOM 825 C CA . LEU A 1 101 ? -7.227 0.483 18.573 1.00 98.12 101 LEU A CA 1
ATOM 826 C C . LEU A 1 101 ? -8.421 -0.461 18.777 1.00 98.12 101 LEU A C 1
ATOM 828 O O . LEU A 1 101 ? -9.042 -0.451 19.836 1.00 98.12 101 LEU A O 1
ATOM 832 N N . GLN A 1 102 ? -8.685 -1.358 17.824 1.00 98.19 102 GLN A N 1
ATOM 833 C CA . GLN A 1 102 ? -9.727 -2.381 17.959 1.00 98.19 102 GLN A CA 1
ATOM 834 C C . GLN A 1 102 ? -9.502 -3.283 19.178 1.00 98.19 102 GLN A C 1
ATOM 836 O O . GLN A 1 102 ? -10.445 -3.542 19.921 1.00 98.19 102 GLN A O 1
ATOM 841 N N . LYS A 1 103 ? -8.263 -3.729 19.423 1.00 98.06 103 LYS A N 1
ATOM 842 C CA . LYS A 1 103 ? -7.926 -4.528 20.613 1.00 98.06 103 LYS A CA 1
ATOM 843 C C . LYS A 1 103 ? -8.182 -3.759 21.908 1.00 98.06 103 LYS A C 1
ATOM 845 O O . LYS A 1 103 ? -8.724 -4.334 22.846 1.00 98.06 103 LYS A O 1
ATOM 850 N N . VAL A 1 104 ? -7.796 -2.484 21.968 1.00 97.44 104 VAL A N 1
ATOM 851 C CA . VAL A 1 104 ? -8.030 -1.626 23.141 1.00 97.44 104 VAL A CA 1
ATOM 852 C C . VAL A 1 104 ? -9.528 -1.438 23.371 1.00 97.44 104 VAL A C 1
ATOM 854 O O . VAL A 1 104 ? -10.007 -1.692 24.472 1.00 97.44 104 VAL A O 1
ATOM 857 N N . ASN A 1 105 ? -10.287 -1.103 22.328 1.00 96.75 105 ASN A N 1
ATOM 858 C CA . ASN A 1 105 ? -11.736 -0.943 22.426 1.00 96.75 105 ASN A CA 1
ATOM 859 C C . ASN A 1 105 ? -12.428 -2.240 22.850 1.00 96.75 105 ASN A C 1
ATOM 861 O O . ASN A 1 105 ? -13.321 -2.206 23.690 1.00 96.75 105 ASN A O 1
ATOM 865 N N . ALA A 1 106 ? -12.004 -3.386 22.313 1.00 96.38 106 ALA A N 1
ATOM 866 C CA . ALA A 1 106 ? -12.544 -4.684 22.699 1.00 96.38 106 ALA A CA 1
ATOM 867 C C . ALA A 1 106 ? -12.306 -4.981 24.188 1.00 96.38 106 ALA A C 1
ATOM 869 O O . ALA A 1 106 ? -13.227 -5.435 24.864 1.00 96.38 106 ALA A O 1
ATOM 870 N N . LYS A 1 107 ? -11.109 -4.677 24.714 1.00 96.06 107 LYS A N 1
ATOM 871 C CA . LYS A 1 107 ? -10.806 -4.815 26.149 1.00 96.06 107 LYS A CA 1
ATOM 872 C C . LYS A 1 107 ? -11.703 -3.919 26.998 1.00 96.06 107 LYS A C 1
ATOM 874 O O . LYS A 1 107 ? -12.378 -4.424 27.889 1.00 96.06 107 LYS A O 1
ATOM 879 N N . ILE A 1 108 ? -11.798 -2.633 26.656 1.00 94.75 108 ILE A N 1
ATOM 880 C CA . ILE A 1 108 ? -12.655 -1.677 27.372 1.00 94.75 108 ILE A CA 1
ATOM 881 C C . ILE A 1 108 ? -14.104 -2.173 27.382 1.00 94.75 108 ILE A C 1
ATOM 883 O O . ILE A 1 108 ? -14.711 -2.272 28.440 1.00 94.75 108 ILE A O 1
ATOM 887 N N . LEU A 1 109 ? -14.655 -2.554 26.228 1.00 91.88 109 LEU A N 1
ATOM 888 C CA . LEU A 1 109 ? -16.028 -3.059 26.130 1.00 91.88 109 LEU A CA 1
ATOM 889 C C . LEU A 1 109 ? -16.249 -4.364 26.907 1.00 91.88 109 LEU A C 1
ATOM 891 O O . LEU A 1 109 ? -17.359 -4.601 27.374 1.00 91.88 109 LEU A O 1
ATOM 895 N N . SER A 1 110 ? -15.220 -5.206 27.040 1.00 91.94 110 SER A N 1
ATOM 896 C CA . SER A 1 110 ? -15.302 -6.441 27.825 1.00 91.94 110 SER A CA 1
ATOM 897 C C . SER A 1 110 ? -15.300 -6.199 29.337 1.00 91.94 110 SER A C 1
ATOM 899 O O . SER A 1 110 ? -15.943 -6.951 30.067 1.00 91.94 110 SER A O 1
ATOM 901 N N . GLU A 1 111 ? -14.616 -5.149 29.796 1.00 91.50 111 GLU A N 1
ATOM 902 C CA . GLU A 1 111 ? -14.537 -4.754 31.207 1.00 91.50 111 GLU A CA 1
ATOM 903 C C . GLU A 1 111 ? -15.755 -3.935 31.652 1.00 91.50 111 GLU A C 1
ATOM 905 O O . GLU A 1 111 ? -16.117 -3.942 32.829 1.00 91.50 111 GLU A O 1
ATOM 910 N N . GLN A 1 112 ? -16.420 -3.247 30.719 1.00 87.38 112 GLN A N 1
ATOM 911 C CA . GLN A 1 112 ? -17.651 -2.526 31.021 1.00 87.38 112 GLN A CA 1
ATOM 912 C C . GLN A 1 112 ? -18.764 -3.510 31.422 1.00 87.38 112 GLN A C 1
ATOM 914 O O . GLN A 1 112 ? -19.010 -4.498 30.719 1.00 87.38 112 GLN A O 1
ATOM 919 N N . PRO A 1 113 ? -19.487 -3.253 32.531 1.00 84.94 113 PRO A N 1
ATOM 920 C CA . PRO A 1 113 ? -20.603 -4.094 32.929 1.00 84.94 113 PRO A CA 1
ATOM 921 C C . PRO A 1 113 ? -21.638 -4.097 31.805 1.00 84.94 113 PRO A C 1
ATOM 923 O O . PRO A 1 113 ? -22.144 -3.044 31.409 1.00 84.94 113 PRO A O 1
ATOM 926 N N . LYS A 1 114 ? -21.949 -5.290 31.281 1.00 81.62 114 LYS A N 1
ATOM 927 C CA . LYS A 1 114 ? -22.948 -5.446 30.219 1.00 81.62 114 LYS A CA 1
ATOM 928 C C . LYS A 1 114 ? -24.234 -4.746 30.668 1.00 81.62 114 LYS A C 1
ATOM 930 O O . LYS A 1 114 ? -24.757 -5.101 31.732 1.00 81.62 114 LYS A O 1
ATOM 935 N N . PRO A 1 115 ? -24.754 -3.764 29.907 1.00 76.25 115 PRO A N 1
ATOM 936 C CA . PRO A 1 115 ? -26.013 -3.142 30.267 1.00 76.25 115 PRO A CA 1
ATOM 937 C C . PRO A 1 115 ? -27.060 -4.247 30.348 1.00 76.25 115 PRO A C 1
ATOM 939 O O . PRO A 1 115 ? -27.155 -5.086 29.447 1.00 76.25 115 PRO A O 1
ATOM 942 N N . LYS A 1 116 ? -27.819 -4.274 31.452 1.00 80.12 116 LYS A N 1
ATOM 943 C CA . LYS A 1 116 ? -28.952 -5.194 31.593 1.00 80.12 116 LYS A CA 1
ATOM 944 C C . LYS A 1 116 ? -29.785 -5.085 30.314 1.00 80.12 116 LYS A C 1
ATOM 946 O O . LYS A 1 116 ? -30.009 -3.950 29.878 1.00 80.12 116 LYS A O 1
ATOM 951 N N . PRO A 1 117 ? -30.205 -6.208 29.701 1.00 77.38 117 PRO A N 1
ATOM 952 C CA . PRO A 1 117 ? -31.001 -6.161 28.486 1.00 77.38 117 PRO A CA 1
ATOM 953 C C . PRO A 1 117 ? -32.198 -5.258 28.764 1.00 77.38 117 PRO A C 1
ATOM 955 O O . PRO A 1 117 ? -33.048 -5.576 29.597 1.00 77.38 117 PRO A O 1
ATOM 958 N N . LYS A 1 118 ? -32.217 -4.077 28.131 1.00 72.62 118 LYS A N 1
ATOM 959 C CA . LYS A 1 118 ? -33.400 -3.227 28.156 1.00 72.62 118 LYS A CA 1
ATOM 960 C C . LYS A 1 118 ? -34.469 -4.082 27.500 1.00 72.62 118 LYS A C 1
ATOM 962 O O . LYS A 1 118 ? -34.293 -4.480 26.349 1.00 72.62 118 LYS A O 1
ATOM 967 N N . LEU A 1 119 ? -35.506 -4.431 28.262 1.00 73.56 119 LEU A N 1
ATOM 968 C CA . LEU A 1 119 ? -36.695 -5.078 27.721 1.00 73.56 119 LEU A CA 1
ATOM 969 C C . LEU A 1 119 ? -37.048 -4.311 26.451 1.00 73.56 119 LEU A C 1
ATOM 971 O O . LEU A 1 119 ? -37.211 -3.089 26.519 1.00 73.56 119 LEU A O 1
ATOM 975 N N . ALA A 1 120 ? -37.044 -5.001 25.307 1.00 74.25 120 ALA A N 1
ATOM 976 C CA . ALA A 1 120 ? -37.378 -4.374 24.040 1.00 74.25 120 ALA A CA 1
ATOM 977 C C . ALA A 1 120 ? -38.673 -3.580 24.261 1.00 74.25 120 ALA A C 1
ATOM 979 O O . ALA A 1 120 ? -39.599 -4.130 24.877 1.00 74.25 120 ALA A O 1
ATOM 980 N N . PRO A 1 121 ? -38.729 -2.290 23.874 1.00 73.06 121 PRO A N 1
ATOM 981 C CA . PRO A 1 121 ? -39.947 -1.519 24.035 1.00 73.06 121 PRO A CA 1
ATOM 982 C C . PRO A 1 121 ? -41.057 -2.338 23.391 1.00 73.06 121 PRO A C 1
ATOM 984 O O . PRO A 1 121 ? -40.939 -2.735 22.230 1.00 73.06 121 PRO A O 1
ATOM 987 N N . LYS A 1 122 ? -42.080 -2.690 24.178 1.00 76.25 122 LYS A N 1
ATOM 988 C CA . LYS A 1 122 ? -43.223 -3.433 23.655 1.00 76.25 122 LYS A CA 1
ATOM 989 C C . LYS A 1 122 ? -43.707 -2.643 22.448 1.00 76.25 122 LYS A C 1
ATOM 991 O O . LYS A 1 122 ? -44.029 -1.463 22.587 1.00 76.25 122 LYS A O 1
ATOM 996 N N . ASN A 1 123 ? -43.687 -3.266 21.274 1.00 76.88 123 ASN A N 1
ATOM 997 C CA . ASN A 1 123 ? -44.235 -2.663 20.072 1.00 76.88 123 ASN A CA 1
ATOM 998 C C . ASN A 1 123 ? -45.722 -2.443 20.344 1.00 76.88 123 ASN A C 1
ATOM 1000 O O . ASN A 1 123 ? -46.508 -3.384 20.260 1.00 76.88 123 ASN A O 1
ATOM 1004 N N . VAL A 1 124 ? -46.085 -1.227 20.755 1.00 78.94 124 VAL A N 1
ATOM 1005 C CA . VAL A 1 124 ? -47.477 -0.857 21.002 1.00 78.94 124 VAL A CA 1
ATOM 1006 C C . VAL A 1 124 ? -48.268 -1.166 19.740 1.00 78.94 124 VAL A C 1
ATOM 1008 O O . VAL A 1 124 ? -47.906 -0.738 18.635 1.00 78.94 124 VAL A O 1
ATOM 1011 N N . SER A 1 125 ? -49.313 -1.975 19.896 1.00 87.38 125 SER A N 1
ATOM 1012 C CA . SER A 1 125 ? -50.113 -2.445 18.766 1.00 87.38 125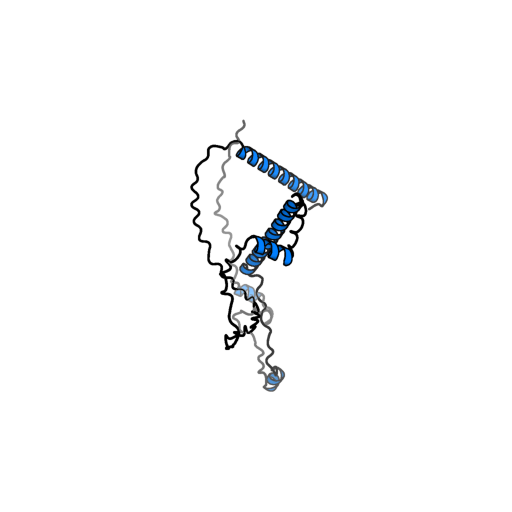 SER A CA 1
ATOM 1013 C C . SER A 1 125 ? -50.729 -1.249 18.033 1.00 87.38 125 SER A C 1
ATOM 1015 O O . SER A 1 125 ? -51.026 -0.224 18.654 1.00 87.38 125 SER A O 1
ATOM 1017 N N . LYS A 1 126 ? -50.987 -1.369 16.718 1.00 89.88 126 LYS A N 1
ATOM 1018 C CA . LYS A 1 126 ? -51.743 -0.353 15.947 1.00 89.88 126 LYS A CA 1
ATOM 1019 C C . LYS A 1 126 ? -53.016 0.072 16.693 1.00 89.88 126 LYS A C 1
ATOM 1021 O O . LYS A 1 126 ? -53.354 1.252 16.705 1.00 89.88 126 LYS A O 1
ATOM 1026 N N . ARG A 1 127 ? -53.665 -0.879 17.377 1.00 91.00 127 ARG A N 1
ATOM 1027 C CA . ARG A 1 127 ? -54.848 -0.640 18.212 1.00 91.00 127 ARG A CA 1
ATOM 1028 C C . ARG A 1 127 ? -54.565 0.266 19.415 1.00 91.00 127 ARG A C 1
ATOM 1030 O O . ARG A 1 127 ? -55.331 1.189 19.653 1.00 91.00 127 ARG A O 1
ATOM 1037 N N . GLU A 1 128 ? -53.482 0.038 20.154 1.00 91.44 128 GLU A N 1
ATOM 1038 C CA . GLU A 1 128 ? -53.103 0.885 21.298 1.00 91.44 128 GLU A CA 1
ATOM 1039 C C . GLU A 1 128 ? -52.732 2.301 20.855 1.00 91.44 128 GLU A C 1
ATOM 1041 O O . GLU A 1 128 ? -53.173 3.266 21.476 1.00 91.44 128 GLU A O 1
ATOM 1046 N N . LYS A 1 129 ? -51.998 2.439 19.741 1.00 92.38 129 LYS A N 1
ATOM 1047 C CA . LYS A 1 129 ? -51.688 3.754 19.158 1.00 92.38 129 LYS A CA 1
ATOM 1048 C C . LYS A 1 129 ? -52.960 4.517 18.775 1.00 92.38 129 LYS A C 1
ATOM 1050 O O . LYS A 1 129 ? -53.068 5.704 19.064 1.00 92.38 129 LYS A O 1
ATOM 1055 N N . ALA A 1 130 ? -53.933 3.833 18.168 1.00 93.19 130 ALA A N 1
ATOM 1056 C CA . ALA A 1 130 ? -55.213 4.431 17.796 1.00 93.19 130 ALA A CA 1
ATOM 1057 C C . ALA A 1 130 ? -56.036 4.865 19.021 1.00 93.19 130 ALA A C 1
ATOM 1059 O O . ALA A 1 130 ? -56.628 5.940 19.005 1.00 93.19 130 ALA A O 1
ATOM 1060 N N . LEU A 1 131 ? -56.040 4.069 20.096 1.00 93.88 131 LEU A N 1
ATOM 1061 C CA . LEU A 1 131 ? -56.727 4.425 21.342 1.00 93.88 131 LEU A CA 1
ATOM 1062 C C . LEU A 1 131 ? -56.088 5.640 22.024 1.00 93.88 131 LEU A C 1
ATOM 1064 O O . LEU A 1 131 ? -56.808 6.550 22.425 1.00 93.88 131 LEU A O 1
ATOM 1068 N N . ALA A 1 132 ? -54.755 5.687 22.105 1.00 92.38 132 ALA A N 1
ATOM 1069 C CA . ALA A 1 132 ? -54.035 6.838 22.651 1.00 92.38 132 ALA A CA 1
ATOM 1070 C C . ALA A 1 132 ? -54.303 8.117 21.839 1.00 92.38 132 ALA A C 1
ATOM 1072 O O . ALA A 1 132 ? -54.529 9.184 22.404 1.00 92.38 132 ALA A O 1
ATOM 1073 N N . PHE A 1 133 ? -54.350 8.007 20.509 1.00 94.19 133 PHE A N 1
ATOM 1074 C CA . PHE A 1 133 ? -54.713 9.127 19.644 1.00 94.19 133 PHE A CA 1
ATOM 1075 C C . PHE A 1 133 ? -56.162 9.579 19.871 1.00 94.19 133 PHE A C 1
ATOM 1077 O O . PHE A 1 133 ? -56.407 10.762 20.077 1.00 94.19 133 PHE A O 1
ATOM 1084 N N . ALA A 1 134 ? -57.117 8.646 19.913 1.00 92.94 134 ALA A N 1
ATOM 1085 C CA . ALA A 1 134 ? -58.531 8.952 20.127 1.00 92.94 134 ALA A CA 1
ATOM 1086 C C . ALA A 1 134 ? -58.805 9.646 21.473 1.00 92.94 134 ALA A C 1
ATOM 1088 O O . ALA A 1 134 ? -59.735 10.443 21.567 1.00 92.94 134 ALA A O 1
ATOM 1089 N N . GLN A 1 135 ? -58.002 9.367 22.503 1.00 94.25 135 GLN A N 1
ATOM 1090 C CA . GLN A 1 135 ? -58.086 10.058 23.793 1.00 94.25 135 GLN A CA 1
ATOM 1091 C C . GLN A 1 135 ? -57.575 11.504 23.727 1.00 94.25 135 GLN A C 1
ATOM 1093 O O . GLN A 1 135 ? -58.103 12.365 24.430 1.00 94.25 135 GLN A O 1
ATOM 1098 N N . ASN A 1 136 ? -56.588 11.778 22.871 1.00 94.69 136 ASN A N 1
ATOM 1099 C CA . ASN A 1 136 ? -55.970 13.098 22.736 1.00 94.69 136 ASN A CA 1
ATOM 1100 C C . ASN A 1 136 ? -56.666 14.009 21.714 1.00 94.69 136 ASN A C 1
ATOM 1102 O O . ASN A 1 136 ? -56.411 15.213 21.709 1.00 94.69 136 ASN A O 1
ATOM 1106 N N . VAL A 1 137 ? -57.526 13.471 20.846 1.00 90.69 137 VAL A N 1
ATOM 1107 C CA . VAL A 1 137 ? -58.262 14.276 19.864 1.00 90.69 137 VAL A CA 1
ATOM 1108 C C . VAL A 1 137 ? -59.506 14.901 20.512 1.00 90.69 137 VAL A C 1
ATOM 1110 O O . VAL A 1 137 ? -60.370 14.176 21.014 1.00 90.69 137 VAL A O 1
ATOM 1113 N N . PRO A 1 138 ? -59.657 16.240 20.477 1.00 92.62 138 PRO A N 1
ATOM 1114 C CA . PRO A 1 138 ? -60.862 16.907 20.956 1.00 92.62 138 PRO A CA 1
ATOM 1115 C C . PRO A 1 138 ? -62.107 16.430 20.201 1.00 92.62 138 PRO A C 1
ATOM 1117 O O . PRO A 1 138 ? -62.116 16.368 18.971 1.00 92.62 138 PRO A O 1
ATOM 1120 N N . LYS A 1 139 ? -63.186 16.123 20.934 1.00 89.81 139 LYS A N 1
ATOM 1121 C CA . LYS A 1 139 ? -64.442 15.668 20.323 1.00 89.81 139 LYS A CA 1
ATOM 1122 C C . LYS A 1 139 ? -64.998 16.749 19.383 1.00 89.81 139 LYS A C 1
ATOM 1124 O O . LYS A 1 139 ? -65.098 17.909 19.796 1.00 89.81 139 LYS A O 1
ATOM 1129 N N . PRO A 1 140 ? -65.391 16.397 18.147 1.00 87.88 140 PRO A N 1
ATOM 1130 C CA . PRO A 1 140 ? -65.946 17.363 17.212 1.00 87.88 140 PRO A CA 1
ATOM 1131 C C . PRO A 1 140 ? -67.266 17.931 17.742 1.00 87.88 140 PRO A C 1
ATOM 1133 O O . PRO A 1 140 ? -68.096 17.214 18.305 1.00 87.88 140 PRO A O 1
ATOM 1136 N N . LYS A 1 141 ? -67.470 19.237 17.545 1.00 86.44 141 LYS A N 1
ATOM 1137 C CA . LYS A 1 141 ? -68.728 19.906 17.889 1.00 86.44 141 LYS A CA 1
ATOM 1138 C C . LYS A 1 141 ? -69.787 19.500 16.868 1.00 86.44 141 LYS A C 1
ATOM 1140 O O . LYS A 1 141 ? -69.718 19.905 15.709 1.00 86.44 141 LYS A O 1
ATOM 1145 N N . ILE A 1 142 ? -70.757 18.702 17.303 1.00 80.12 142 ILE A N 1
ATOM 1146 C CA . ILE A 1 142 ? -71.905 18.325 16.481 1.00 80.12 142 ILE A CA 1
ATOM 1147 C C . ILE A 1 142 ? -72.763 19.577 16.307 1.00 80.12 142 ILE A C 1
ATOM 1149 O O . ILE A 1 142 ? -73.323 20.095 17.273 1.00 80.12 142 ILE A O 1
ATOM 1153 N N . LYS A 1 143 ? -72.837 20.088 15.077 1.00 78.44 143 LYS A N 1
ATOM 1154 C CA . LYS A 1 143 ? -73.862 21.070 14.723 1.00 78.44 143 LYS A CA 1
ATOM 1155 C C . LYS A 1 143 ? -75.194 20.317 14.659 1.00 78.44 143 LYS A C 1
ATOM 1157 O O . LYS A 1 143 ? -75.234 19.286 13.985 1.00 78.44 143 LYS A O 1
ATOM 1162 N N . PRO A 1 144 ? -76.253 20.770 15.350 1.00 72.88 144 PRO A N 1
ATOM 1163 C CA . PRO A 1 144 ? -77.558 20.140 15.230 1.00 72.88 144 PRO A CA 1
ATOM 1164 C C . PRO A 1 144 ? -77.990 20.214 13.765 1.00 72.88 144 PRO A C 1
ATOM 1166 O O . PRO A 1 144 ? -78.084 21.303 13.197 1.00 72.88 144 PRO A O 1
ATOM 1169 N N . GLN A 1 145 ? -78.185 19.053 13.140 1.00 63.56 145 GLN A N 1
ATOM 1170 C CA . GLN A 1 145 ? -78.852 19.012 11.849 1.00 63.56 145 GLN A CA 1
ATOM 1171 C C . GLN A 1 145 ? -80.334 19.349 12.053 1.00 63.56 145 GLN A C 1
ATOM 1173 O O . GLN A 1 145 ? -80.937 18.851 13.010 1.00 63.56 145 GLN A O 1
ATOM 1178 N N . PRO A 1 146 ? -80.926 20.182 11.182 1.00 61.12 146 PRO A N 1
ATOM 1179 C CA . PRO A 1 146 ? -82.359 20.401 11.189 1.00 61.12 146 PRO A CA 1
ATOM 1180 C C . PRO A 1 146 ? -83.057 19.090 10.821 1.00 61.12 146 PRO A C 1
ATOM 1182 O O . PRO A 1 146 ? -82.833 18.511 9.760 1.00 61.12 146 PRO A O 1
ATOM 1185 N N . VAL A 1 147 ? -83.895 18.612 11.733 1.00 58.69 147 VAL A N 1
ATOM 1186 C CA . VAL A 1 147 ? -84.837 17.529 11.470 1.00 58.69 147 VAL A CA 1
ATOM 1187 C C . VAL A 1 147 ? -85.915 18.034 10.507 1.00 58.69 147 VAL A C 1
ATOM 1189 O O . VAL A 1 147 ? -86.651 18.959 10.838 1.00 58.69 147 VAL A O 1
ATOM 1192 N N . GLY A 1 148 ? -86.012 17.416 9.327 1.00 54.38 148 GLY A N 1
ATOM 1193 C CA . GLY A 1 148 ? -87.209 17.465 8.483 1.00 54.38 148 GLY A CA 1
ATOM 1194 C C . GLY A 1 148 ? -86.992 17.935 7.044 1.00 54.38 148 GLY A C 1
ATOM 1195 O O . GLY A 1 148 ? -86.910 19.128 6.774 1.00 54.38 148 GLY A O 1
ATOM 1196 N N . SER A 1 149 ? -86.991 16.995 6.101 1.00 47.25 149 SER A N 1
ATOM 1197 C CA . SER A 1 149 ? -87.987 16.932 5.016 1.00 47.25 149 SER A CA 1
ATOM 1198 C C . SER A 1 149 ? -87.667 15.763 4.086 1.00 47.25 149 SER A C 1
ATOM 1200 O O . SER A 1 149 ? -86.527 15.551 3.679 1.00 47.25 149 SER A O 1
ATOM 1202 N N . ASP A 1 150 ? -88.700 14.976 3.809 1.00 54.22 150 ASP A N 1
ATOM 1203 C CA . ASP A 1 150 ? -88.715 13.926 2.806 1.00 54.22 150 ASP A CA 1
ATOM 1204 C C . ASP A 1 150 ? -88.408 14.482 1.407 1.00 54.22 150 ASP A C 1
ATOM 1206 O O . ASP A 1 150 ? -88.952 15.508 1.003 1.00 54.22 150 ASP A O 1
ATOM 1210 N N . GLY A 1 151 ? -87.625 13.726 0.636 1.00 51.75 151 GLY A N 1
ATOM 1211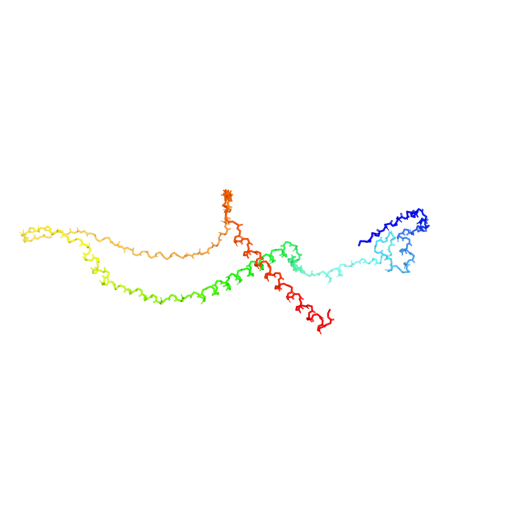 C CA . GLY A 1 151 ? -87.648 13.780 -0.824 1.00 51.75 151 GLY A CA 1
ATOM 1212 C C . GLY A 1 151 ? -86.539 14.581 -1.520 1.00 51.75 151 GLY A C 1
ATOM 1213 O O . GLY A 1 151 ? -86.344 15.766 -1.288 1.00 51.75 151 GLY A O 1
ATOM 1214 N N . ALA A 1 152 ? -85.948 13.903 -2.509 1.00 41.50 152 ALA A N 1
ATOM 1215 C CA . ALA A 1 152 ? -85.188 14.410 -3.656 1.00 41.50 152 ALA A CA 1
ATOM 1216 C C . ALA A 1 152 ? -83.659 14.607 -3.513 1.00 41.50 152 ALA A C 1
ATOM 1218 O O . ALA A 1 152 ? -83.133 15.374 -2.716 1.00 41.50 152 ALA A O 1
ATOM 1219 N N . ILE A 1 153 ? -82.971 13.872 -4.392 1.00 55.72 153 ILE A N 1
ATOM 1220 C CA . ILE A 1 153 ? -81.531 13.774 -4.678 1.00 55.72 153 ILE A CA 1
ATOM 1221 C C . ILE A 1 153 ? -81.087 15.029 -5.471 1.00 55.72 153 ILE A C 1
ATOM 1223 O O . ILE A 1 153 ? -81.893 15.531 -6.257 1.00 55.72 153 ILE A O 1
ATOM 1227 N N . PRO A 1 154 ? -79.834 15.525 -5.349 1.00 52.03 154 PRO A N 1
ATOM 1228 C CA . PRO A 1 154 ? -78.870 15.283 -6.435 1.00 52.03 154 PRO A CA 1
ATOM 1229 C C . PRO A 1 154 ? -77.391 15.128 -6.001 1.00 52.03 154 PRO A C 1
ATOM 1231 O O . PRO A 1 154 ? -76.857 15.904 -5.221 1.00 52.03 154 PRO A O 1
ATOM 1234 N N . VAL A 1 155 ? -76.747 14.102 -6.569 1.00 51.25 155 VAL A N 1
ATOM 1235 C CA . VAL A 1 155 ? -75.524 14.150 -7.404 1.00 51.25 155 VAL A CA 1
ATOM 1236 C C . VAL A 1 155 ? -74.306 15.004 -6.973 1.00 51.25 155 VAL A C 1
ATOM 1238 O O . VAL A 1 155 ? -74.377 16.217 -6.835 1.00 51.25 155 VAL A O 1
ATOM 1241 N N . ALA A 1 156 ? -73.154 14.311 -7.027 1.00 50.12 156 ALA A N 1
ATOM 1242 C CA . ALA A 1 156 ? -71.774 14.752 -7.290 1.00 50.12 156 ALA A CA 1
ATOM 1243 C C . ALA A 1 156 ? -70.919 15.317 -6.144 1.00 50.12 156 ALA A C 1
ATOM 1245 O O . ALA A 1 156 ? -71.072 16.458 -5.735 1.00 50.12 156 ALA A O 1
ATOM 1246 N N . LEU A 1 157 ? -69.872 14.560 -5.788 1.00 49.97 157 LEU A N 1
ATOM 1247 C CA . LEU A 1 157 ? -68.504 15.086 -5.714 1.00 49.97 157 LEU A CA 1
ATOM 1248 C C . LEU A 1 157 ? -67.486 13.935 -5.804 1.00 49.97 157 LEU A C 1
ATOM 1250 O O . LEU A 1 157 ? -67.281 13.166 -4.871 1.00 49.97 157 LEU A O 1
ATOM 1254 N N . SER A 1 158 ? -66.944 13.816 -7.017 1.00 42.50 158 SER A N 1
ATOM 1255 C CA . SER A 1 158 ? -65.602 13.364 -7.400 1.00 42.50 158 SER A CA 1
ATOM 1256 C C . SER A 1 158 ? -64.728 12.708 -6.324 1.00 42.50 158 SER A C 1
ATOM 1258 O O . SER A 1 158 ? -64.211 13.371 -5.425 1.00 42.50 158 SER A O 1
ATOM 1260 N N . VAL A 1 159 ? -64.455 11.425 -6.544 1.00 59.22 159 VAL A N 1
ATOM 1261 C CA . VAL A 1 159 ? -63.268 10.719 -6.056 1.00 59.22 159 VAL A CA 1
ATOM 1262 C C . VAL A 1 159 ? -62.067 11.190 -6.888 1.00 59.22 159 VAL A C 1
ATOM 1264 O O . VAL A 1 159 ? -62.106 11.013 -8.107 1.00 59.22 159 VAL A O 1
ATOM 1267 N N . PRO A 1 160 ? -60.999 11.762 -6.309 1.00 48.09 160 PRO A N 1
ATOM 1268 C CA . PRO A 1 160 ? -59.702 11.727 -6.957 1.00 48.09 160 PRO A CA 1
ATOM 1269 C C . PRO A 1 160 ? -59.080 10.348 -6.715 1.00 48.09 160 PRO A C 1
ATOM 1271 O O . PRO A 1 160 ? -58.853 9.951 -5.570 1.00 48.09 160 PRO A O 1
ATOM 1274 N N . SER A 1 161 ? -58.854 9.631 -7.818 1.00 45.41 161 SER A N 1
ATOM 1275 C CA . SER A 1 161 ? -57.944 8.487 -7.916 1.00 45.41 161 SER A CA 1
ATOM 1276 C C . SER A 1 161 ? -56.603 8.888 -7.307 1.00 45.41 161 SER A C 1
ATOM 1278 O O . SER A 1 161 ? -56.001 9.870 -7.739 1.00 45.41 161 SER A O 1
ATOM 1280 N N . LEU A 1 162 ? -56.182 8.187 -6.257 1.00 49.91 162 LEU A N 1
ATOM 1281 C CA . LEU A 1 162 ? -54.820 8.260 -5.749 1.00 49.91 162 LEU A CA 1
ATOM 1282 C C . LEU A 1 162 ? -54.074 7.139 -6.462 1.00 49.91 162 LEU A C 1
ATOM 1284 O O . LEU A 1 162 ? -54.137 5.983 -6.047 1.00 49.91 162 LEU A O 1
ATOM 1288 N N . ASP A 1 163 ? -53.470 7.494 -7.589 1.00 49.06 163 ASP A N 1
ATOM 1289 C CA . ASP A 1 163 ? -52.614 6.598 -8.343 1.00 49.06 163 ASP A CA 1
ATOM 1290 C C . ASP A 1 163 ? -51.379 6.275 -7.487 1.00 49.06 163 ASP A C 1
ATOM 1292 O O . ASP A 1 163 ? -50.662 7.162 -7.013 1.00 49.06 163 ASP A O 1
ATOM 1296 N N . GLU A 1 164 ? -51.189 4.981 -7.230 1.00 58.59 164 GLU A N 1
ATOM 1297 C CA . GLU A 1 164 ? -49.941 4.416 -6.738 1.00 58.59 164 GLU A CA 1
ATOM 1298 C C . GLU A 1 164 ? -48.864 4.608 -7.813 1.00 58.59 164 GLU A C 1
ATOM 1300 O O . GLU A 1 164 ? -48.865 3.905 -8.821 1.00 58.59 164 GLU A O 1
ATOM 1305 N N . GLU A 1 165 ? -47.908 5.507 -7.582 1.00 52.72 165 GLU A N 1
ATOM 1306 C CA . GLU A 1 165 ? -46.580 5.380 -8.183 1.00 52.72 165 GLU A CA 1
ATOM 1307 C C . GLU A 1 165 ? -45.578 4.982 -7.099 1.00 52.72 165 GLU A C 1
ATOM 1309 O O . GLU A 1 165 ? -45.164 5.773 -6.248 1.00 52.72 165 GLU A O 1
ATOM 1314 N N . GLY A 1 166 ? -45.221 3.697 -7.129 1.00 53.41 166 GLY A N 1
ATOM 1315 C CA . GLY A 1 166 ? -44.041 3.165 -6.473 1.00 53.41 166 GLY A CA 1
ATOM 1316 C C . GLY A 1 166 ? -42.794 3.626 -7.220 1.00 53.41 166 GLY A C 1
ATOM 1317 O O . GLY A 1 166 ? -42.472 3.101 -8.280 1.00 53.41 166 GLY A O 1
ATOM 1318 N N . GLY A 1 167 ? -42.096 4.604 -6.647 1.00 44.81 167 GLY A N 1
ATOM 1319 C CA . GLY A 1 167 ? -40.725 4.944 -7.010 1.00 44.81 167 GLY A CA 1
ATOM 1320 C C . GLY A 1 167 ? -39.748 4.095 -6.203 1.00 44.81 167 GLY A C 1
ATOM 1321 O O . GLY A 1 167 ? -39.404 4.443 -5.073 1.00 44.81 167 GLY A O 1
ATOM 1322 N N . GLU A 1 168 ? -39.324 2.968 -6.772 1.00 54.59 168 GLU A N 1
ATOM 1323 C CA . GLU A 1 168 ? -38.100 2.273 -6.373 1.00 54.59 168 GLU A CA 1
ATOM 1324 C C . GLU A 1 168 ? -36.907 3.103 -6.868 1.00 54.59 168 GLU A C 1
ATOM 1326 O O . GLU A 1 168 ? -36.505 3.023 -8.025 1.00 54.59 168 GLU A O 1
ATOM 1331 N N . GLU A 1 169 ? -36.363 3.956 -5.999 1.00 52.19 169 GLU A N 1
ATOM 1332 C CA . GLU A 1 169 ? -35.080 4.606 -6.256 1.00 52.19 169 GLU A CA 1
ATOM 1333 C C . GLU A 1 169 ? -33.951 3.671 -5.813 1.00 52.19 169 GLU A C 1
ATOM 1335 O O . GLU A 1 169 ? -33.584 3.584 -4.637 1.00 52.19 169 GLU A O 1
ATOM 1340 N N . ASP A 1 170 ? -33.412 2.953 -6.795 1.00 42.62 170 ASP A N 1
ATOM 1341 C CA . ASP A 1 170 ? -32.145 2.246 -6.711 1.00 42.62 170 ASP A CA 1
ATOM 1342 C C . ASP A 1 170 ? -31.022 3.217 -6.312 1.00 42.62 170 ASP A C 1
ATOM 1344 O O . ASP A 1 170 ? -30.531 4.036 -7.094 1.00 42.62 170 ASP A O 1
ATOM 1348 N N . GLY A 1 171 ? -30.588 3.105 -5.059 1.00 44.59 171 GLY A N 1
ATOM 1349 C CA . GLY A 1 171 ? -29.407 3.779 -4.541 1.00 44.59 171 GLY A CA 1
ATOM 1350 C C . GLY A 1 171 ? -28.130 3.169 -5.117 1.00 44.59 171 GLY A C 1
ATOM 1351 O O . GLY A 1 171 ? -27.536 2.269 -4.521 1.00 44.59 171 GLY A O 1
ATOM 1352 N N . TYR A 1 172 ? -27.670 3.689 -6.254 1.00 48.00 172 TYR A N 1
ATOM 1353 C CA . TYR A 1 172 ? -26.327 3.421 -6.759 1.00 48.00 172 TYR A CA 1
ATOM 1354 C C . TYR A 1 172 ? -25.306 4.188 -5.919 1.00 48.00 172 TYR A C 1
ATOM 1356 O O . TYR A 1 172 ? -25.160 5.408 -6.009 1.00 48.00 172 TYR A O 1
ATOM 1364 N N . GLY A 1 173 ? -24.565 3.447 -5.101 1.00 51.53 173 GLY A N 1
ATOM 1365 C CA . GLY A 1 173 ? -23.307 3.918 -4.553 1.00 51.53 173 GLY A CA 1
ATOM 1366 C C . GLY A 1 173 ? -22.287 4.152 -5.669 1.00 51.53 173 GLY A C 1
ATOM 1367 O O . GLY A 1 173 ? -21.968 3.246 -6.436 1.00 51.53 173 GLY A O 1
ATOM 1368 N N . ALA A 1 174 ? -21.724 5.353 -5.706 1.00 47.59 174 ALA A N 1
ATOM 1369 C CA . ALA A 1 174 ? -20.461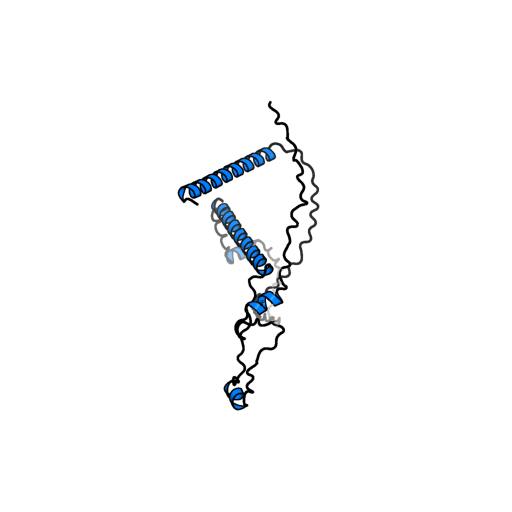 5.640 -6.368 1.00 47.59 174 ALA A CA 1
ATOM 1370 C C . ALA A 1 174 ? -19.675 6.600 -5.472 1.00 47.59 174 ALA A C 1
ATOM 1372 O O . ALA A 1 174 ? -20.168 7.652 -5.070 1.00 47.59 174 ALA A O 1
ATOM 1373 N N . GLY A 1 175 ? -18.471 6.176 -5.090 1.00 51.62 175 GLY A N 1
ATOM 1374 C CA . GLY A 1 175 ? -17.584 6.940 -4.231 1.00 51.62 175 GLY A CA 1
ATOM 1375 C C . GLY A 1 175 ? -17.052 8.188 -4.929 1.00 51.62 175 GLY A C 1
ATOM 1376 O O . GLY A 1 175 ? -16.671 8.146 -6.095 1.00 51.62 175 GLY A O 1
ATOM 1377 N N . GLY A 1 176 ? -16.978 9.274 -4.169 1.00 43.22 176 GLY A N 1
ATOM 1378 C CA . GLY A 1 176 ? -16.250 10.490 -4.504 1.00 43.22 176 GLY A CA 1
ATOM 1379 C C . GLY A 1 176 ? -15.562 10.969 -3.239 1.00 43.22 176 GLY A C 1
ATOM 1380 O O . GLY A 1 176 ? -16.175 11.617 -2.397 1.00 43.22 176 GLY A O 1
ATOM 1381 N N . ALA A 1 177 ? -14.319 10.534 -3.062 1.00 56.09 177 ALA A N 1
ATOM 1382 C CA . ALA A 1 177 ? -13.429 11.040 -2.038 1.00 56.09 177 ALA A CA 1
ATOM 1383 C C . ALA A 1 177 ? -12.932 12.416 -2.482 1.00 56.09 177 ALA A C 1
ATOM 1385 O O . ALA A 1 177 ? -12.002 12.480 -3.271 1.00 56.09 177 ALA A O 1
ATOM 1386 N N . ASP A 1 178 ? -13.535 13.478 -1.959 1.00 50.62 178 ASP A N 1
ATOM 1387 C CA . ASP A 1 178 ? -12.975 14.827 -1.981 1.00 50.62 178 ASP A CA 1
ATOM 1388 C C . ASP A 1 178 ? -13.287 15.478 -0.633 1.00 50.62 178 ASP A C 1
ATOM 1390 O O . ASP A 1 178 ? -14.360 16.032 -0.402 1.00 50.62 178 ASP A O 1
ATOM 1394 N N . ASP A 1 179 ? -12.341 15.322 0.289 1.00 51.22 179 ASP A N 1
ATOM 1395 C CA . ASP A 1 179 ? -12.345 15.888 1.635 1.00 51.22 179 ASP A CA 1
ATOM 1396 C C . ASP A 1 179 ? -11.417 17.120 1.621 1.00 51.22 179 ASP A C 1
ATOM 1398 O O . ASP A 1 179 ? -10.192 16.970 1.727 1.00 51.22 179 ASP A O 1
ATOM 1402 N N . PRO A 1 180 ? -11.927 18.350 1.395 1.00 58.41 180 PRO A N 1
ATOM 1403 C CA . PRO A 1 180 ? -11.094 19.534 1.453 1.00 58.41 180 PRO A CA 1
ATOM 1404 C C . PRO A 1 180 ? -10.931 19.977 2.910 1.00 58.41 180 PRO A C 1
ATOM 1406 O O . PRO A 1 180 ? -11.776 20.654 3.487 1.00 58.41 180 PRO A O 1
ATOM 1409 N N . LEU A 1 181 ? -9.764 19.634 3.453 1.00 47.66 181 LEU A N 1
ATOM 1410 C CA . LEU A 1 181 ? -8.938 20.518 4.276 1.00 47.66 181 LEU A CA 1
ATOM 1411 C C . LEU A 1 181 ? -9.661 21.224 5.438 1.00 47.66 181 LEU A C 1
ATOM 1413 O O . LEU A 1 181 ? -10.057 22.388 5.360 1.00 47.66 181 LEU A O 1
ATOM 1417 N N . LEU A 1 182 ? -9.658 20.539 6.587 1.00 46.31 182 LEU A N 1
ATOM 1418 C CA . LEU A 1 182 ? -9.649 21.161 7.910 1.00 46.31 182 LEU A CA 1
ATOM 1419 C C . LEU A 1 182 ? -8.499 22.179 7.991 1.00 46.31 182 LEU A C 1
ATOM 1421 O O . LEU A 1 182 ? -7.344 21.832 8.246 1.00 46.31 182 LEU A O 1
ATOM 1425 N N . ASN A 1 183 ? -8.828 23.451 7.788 1.00 53.06 183 ASN A N 1
ATOM 1426 C CA . ASN A 1 183 ? -7.922 24.549 8.068 1.00 53.06 183 ASN A CA 1
ATOM 1427 C C . ASN A 1 183 ? -7.860 24.756 9.585 1.00 53.06 183 ASN A C 1
ATOM 1429 O O . ASN A 1 183 ? -8.847 25.099 10.237 1.00 53.06 183 ASN A O 1
ATOM 1433 N N . GLY A 1 184 ? -6.680 24.493 10.141 1.00 51.19 184 GLY A N 1
ATOM 1434 C CA . GLY A 1 184 ? -6.369 24.680 11.545 1.00 51.19 184 GLY A CA 1
ATOM 1435 C C . GLY A 1 184 ? -6.410 26.151 11.951 1.00 51.19 184 GLY A C 1
AT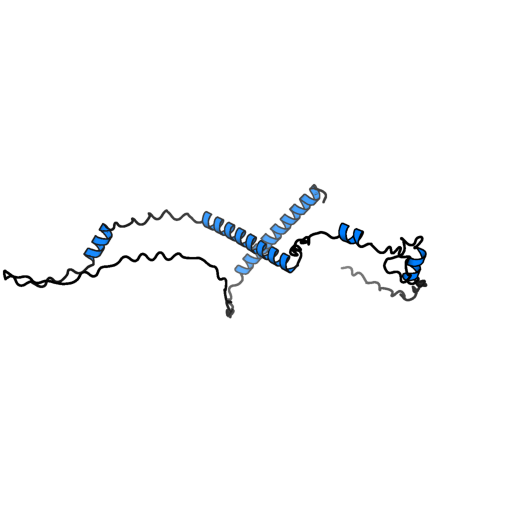OM 1436 O O . GLY A 1 184 ? -5.688 26.983 11.412 1.00 51.19 184 GLY A O 1
ATOM 1437 N N . ALA A 1 185 ? -7.209 26.442 12.971 1.00 47.91 185 ALA A N 1
ATOM 1438 C CA . ALA A 1 185 ? -7.092 27.647 13.777 1.00 47.91 185 ALA A CA 1
ATOM 1439 C C . ALA A 1 185 ? -7.489 27.311 15.221 1.00 47.91 185 ALA A C 1
ATOM 1441 O O . ALA A 1 185 ? -8.563 27.665 15.695 1.00 47.91 185 ALA A O 1
ATOM 1442 N N . VAL A 1 186 ? -6.614 26.591 15.928 1.00 46.44 186 VAL A N 1
ATOM 1443 C CA . VAL A 1 186 ? -6.673 26.484 17.392 1.00 46.44 186 VAL A CA 1
ATOM 1444 C C . VAL A 1 186 ? -5.488 27.264 17.948 1.00 46.44 186 VAL A C 1
ATOM 1446 O O . VAL A 1 186 ? -4.433 26.718 18.256 1.00 46.44 186 VAL A O 1
ATOM 1449 N N . GLY A 1 187 ? -5.675 28.580 18.050 1.00 47.41 187 GLY A N 1
ATOM 1450 C CA . GLY A 1 187 ? -4.900 29.432 18.944 1.00 47.41 187 GLY A CA 1
ATOM 1451 C C . GLY A 1 187 ? -5.355 29.176 20.378 1.00 47.41 187 GLY A C 1
ATOM 1452 O O . GLY A 1 187 ? -6.170 29.915 20.920 1.00 47.41 187 GLY A O 1
ATOM 1453 N N . GLY A 1 188 ? -4.871 28.083 20.968 1.00 44.78 188 GLY A N 1
ATOM 1454 C CA . GLY A 1 188 ? -5.074 27.758 22.375 1.00 44.78 188 GLY A CA 1
ATOM 1455 C C . GLY A 1 188 ? -4.157 28.605 23.248 1.00 44.78 188 GLY A C 1
ATOM 1456 O O . GLY A 1 188 ? -2.985 28.286 23.429 1.00 44.78 188 GLY A O 1
ATOM 1457 N N . GLN A 1 189 ? -4.710 29.694 23.767 1.00 43.53 189 GLN A N 1
ATOM 1458 C CA . GLN A 1 189 ? -4.148 30.535 24.819 1.00 43.53 189 GLN A CA 1
ATOM 1459 C C . GLN A 1 189 ? -3.698 29.662 26.007 1.00 43.53 189 GLN A C 1
ATOM 1461 O O . GLN A 1 189 ? -4.520 29.078 26.713 1.00 43.53 189 GLN A O 1
ATOM 1466 N N . VAL A 1 190 ? -2.386 29.567 26.229 1.00 48.16 190 VAL A N 1
ATOM 1467 C CA . VAL A 1 190 ? -1.798 28.907 27.401 1.00 48.16 190 VAL A CA 1
ATOM 1468 C C . VAL A 1 190 ? -2.014 29.821 28.608 1.00 48.16 190 VAL A C 1
ATOM 1470 O O . VAL A 1 190 ? -1.202 30.695 28.900 1.00 48.16 190 VAL A O 1
ATOM 1473 N N . GLN A 1 191 ? -3.141 29.651 29.297 1.00 45.09 191 GLN A N 1
ATOM 1474 C CA . GLN A 1 191 ? -3.305 30.167 30.653 1.00 45.09 191 GLN A CA 1
ATOM 1475 C C . GLN A 1 191 ? -2.589 29.213 31.611 1.00 45.09 191 GLN A C 1
ATOM 1477 O O . GLN A 1 191 ? -2.975 28.056 31.774 1.00 45.09 191 GLN A O 1
ATOM 1482 N N . GLY A 1 192 ? -1.503 29.699 32.214 1.00 51.09 192 GLY A N 1
ATOM 1483 C CA . GLY A 1 192 ? -0.758 28.986 33.242 1.00 51.09 192 GLY A CA 1
ATOM 1484 C C . GLY A 1 192 ? -1.614 28.775 34.489 1.00 51.09 192 GLY A C 1
ATOM 1485 O O . GLY A 1 192 ? -1.873 29.716 35.236 1.00 51.09 192 GLY A O 1
ATOM 1486 N N . SER A 1 193 ? -2.029 27.532 34.728 1.00 50.34 193 SER A N 1
ATOM 1487 C CA . SER A 1 193 ? -2.581 27.105 36.015 1.00 50.34 193 SER A CA 1
ATOM 1488 C C . SER A 1 193 ? -1.457 26.627 36.952 1.00 50.34 193 SER A C 1
ATOM 1490 O O . SER A 1 193 ? -0.726 25.698 36.601 1.00 50.34 193 SER A O 1
ATOM 1492 N N . PRO A 1 194 ? -1.315 27.203 38.160 1.00 55.66 194 PRO A N 1
ATOM 1493 C CA . PRO A 1 194 ? -0.291 26.836 39.139 1.00 55.66 194 PRO A CA 1
ATOM 1494 C C . PRO A 1 194 ? -0.722 25.640 40.012 1.00 55.66 194 PRO A C 1
ATOM 1496 O O . PRO A 1 194 ? -0.889 25.760 41.222 1.00 55.66 194 PRO A O 1
ATOM 1499 N N . HIS A 1 195 ? -0.883 24.457 39.414 1.00 54.00 195 HIS A N 1
ATOM 1500 C CA . HIS A 1 195 ? -1.121 23.205 40.151 1.00 54.00 195 HIS A CA 1
ATOM 1501 C C . HIS A 1 195 ? -0.204 22.083 39.638 1.00 54.00 195 HIS A C 1
ATOM 1503 O O . HIS A 1 195 ? -0.648 21.158 38.966 1.00 54.00 195 HIS A O 1
ATOM 1509 N N . ALA A 1 196 ? 1.102 22.172 39.919 1.00 57.78 196 ALA A N 1
ATOM 1510 C CA . ALA A 1 196 ? 2.099 21.277 39.317 1.00 57.78 196 ALA A CA 1
ATOM 1511 C C . ALA A 1 196 ? 3.215 20.763 40.261 1.00 57.78 196 ALA A C 1
ATOM 1513 O O . ALA A 1 196 ? 4.390 20.955 39.961 1.00 57.78 196 ALA A O 1
ATOM 1514 N N . PRO A 1 197 ? 2.899 20.057 41.367 1.00 59.28 197 PRO A N 1
ATOM 1515 C CA . PRO A 1 197 ? 3.867 19.079 41.890 1.00 59.28 197 PRO A CA 1
ATOM 1516 C C . PRO A 1 197 ? 3.386 17.619 41.811 1.00 59.28 197 PRO A C 1
ATOM 1518 O O . PRO A 1 197 ? 4.201 16.721 41.616 1.00 59.28 197 PRO A O 1
ATOM 1521 N N . ALA A 1 198 ? 2.078 17.348 41.898 1.00 63.62 198 ALA A N 1
ATOM 1522 C CA . ALA A 1 198 ? 1.576 15.970 41.995 1.00 63.62 198 ALA A CA 1
ATOM 1523 C C . ALA A 1 198 ? 1.560 15.219 40.647 1.00 63.62 198 ALA A C 1
ATOM 1525 O O . ALA A 1 198 ? 1.950 14.055 40.582 1.00 63.62 198 ALA A O 1
ATOM 1526 N N . ALA A 1 199 ? 1.169 15.888 39.556 1.00 70.00 199 ALA A N 1
ATOM 1527 C CA . ALA A 1 199 ? 1.130 15.272 38.226 1.00 70.00 199 ALA A CA 1
ATOM 1528 C C . ALA A 1 199 ? 2.539 14.979 37.671 1.00 70.00 199 ALA A C 1
ATOM 1530 O O . ALA A 1 199 ? 2.761 13.942 37.047 1.00 70.00 199 ALA A O 1
ATOM 1531 N N . ALA A 1 200 ? 3.516 15.845 37.965 1.00 75.00 200 ALA A N 1
ATOM 1532 C CA . ALA A 1 200 ? 4.911 15.639 37.575 1.00 75.00 200 ALA A CA 1
ATOM 1533 C C . ALA A 1 200 ? 5.535 14.423 38.286 1.00 75.00 200 ALA A C 1
ATOM 1535 O O . ALA A 1 200 ? 6.276 13.658 37.670 1.00 75.00 200 ALA A O 1
ATOM 1536 N N . ALA A 1 201 ? 5.188 14.189 39.558 1.00 80.56 201 ALA A N 1
ATOM 1537 C CA . ALA A 1 201 ? 5.655 13.019 40.301 1.00 80.56 201 ALA A CA 1
ATOM 1538 C C . ALA A 1 201 ? 5.124 11.701 39.709 1.00 80.56 201 ALA A C 1
ATOM 1540 O O . ALA A 1 201 ? 5.873 10.731 39.594 1.00 80.56 201 ALA A O 1
ATOM 1541 N N . GLN A 1 202 ? 3.860 11.672 39.272 1.00 86.56 202 GLN A N 1
ATOM 1542 C CA . GLN A 1 202 ? 3.277 10.495 38.618 1.00 86.56 202 GLN A CA 1
ATOM 1543 C C . GLN A 1 202 ? 3.945 10.198 37.269 1.00 86.56 202 GLN A C 1
ATOM 1545 O O . GLN A 1 202 ? 4.249 9.042 36.978 1.00 86.56 202 GLN A O 1
ATOM 1550 N N . GLN A 1 203 ? 4.245 11.228 36.472 1.00 86.88 203 GLN A N 1
ATOM 1551 C CA . GLN A 1 203 ? 4.961 11.063 35.202 1.00 86.88 203 GLN A CA 1
ATOM 1552 C C . GLN A 1 203 ? 6.385 10.528 35.408 1.00 86.88 203 GLN A C 1
ATOM 1554 O O . GLN A 1 203 ? 6.816 9.631 34.686 1.00 86.88 203 GLN A O 1
ATOM 1559 N N . GLN A 1 204 ? 7.101 11.008 36.431 1.00 89.31 204 GLN A N 1
ATOM 1560 C CA . GLN A 1 204 ? 8.429 10.484 36.770 1.00 89.31 204 GLN A CA 1
ATOM 1561 C C . GLN A 1 204 ? 8.382 9.024 37.237 1.00 89.31 204 GLN A C 1
ATOM 1563 O O . GLN A 1 204 ? 9.272 8.244 36.904 1.00 89.31 204 GLN A O 1
ATOM 1568 N N . GLN A 1 205 ? 7.346 8.629 37.982 1.00 93.00 205 GLN A N 1
ATOM 1569 C CA . GLN A 1 205 ? 7.156 7.230 38.373 1.00 93.00 205 GLN A CA 1
ATOM 1570 C C . GLN A 1 205 ? 6.872 6.330 37.166 1.00 93.00 205 GLN A C 1
ATOM 1572 O O . GLN A 1 205 ? 7.437 5.242 37.086 1.00 93.00 205 GLN A O 1
ATOM 1577 N N . GLN A 1 206 ? 6.051 6.785 36.214 1.00 94.19 206 GLN A N 1
ATOM 1578 C CA . GLN A 1 206 ? 5.789 6.048 34.973 1.00 94.19 206 GLN A CA 1
ATOM 1579 C C . GLN A 1 206 ? 7.052 5.899 34.116 1.00 94.19 206 GLN A C 1
ATOM 1581 O O . GLN A 1 206 ? 7.315 4.810 33.613 1.00 94.19 206 GLN A O 1
ATOM 1586 N N . LEU A 1 207 ? 7.865 6.956 34.001 1.00 95.62 207 LEU A N 1
ATOM 1587 C CA . LEU A 1 207 ? 9.154 6.899 33.303 1.00 95.62 207 LEU A CA 1
ATOM 1588 C C . LEU A 1 207 ? 10.093 5.864 33.927 1.00 95.62 207 LEU A C 1
ATOM 1590 O O . LEU A 1 207 ? 10.607 5.013 33.211 1.00 95.62 207 LEU A O 1
ATOM 1594 N N . ARG A 1 208 ? 10.235 5.857 35.257 1.00 96.44 208 ARG A N 1
ATOM 1595 C CA . ARG A 1 208 ? 11.072 4.867 35.957 1.00 96.44 208 ARG A CA 1
ATOM 1596 C C . ARG A 1 208 ? 10.593 3.429 35.753 1.00 96.44 208 ARG A C 1
ATOM 1598 O O . ARG A 1 208 ? 11.414 2.528 35.635 1.00 96.44 208 ARG A O 1
ATOM 1605 N N . GLN A 1 209 ? 9.278 3.204 35.716 1.00 96.38 209 GLN A N 1
ATOM 1606 C CA . GLN A 1 209 ? 8.719 1.875 35.440 1.00 96.38 209 GLN A CA 1
ATOM 1607 C C . GLN A 1 209 ? 9.018 1.423 34.005 1.00 96.38 209 GLN A C 1
ATOM 1609 O O . GLN A 1 209 ? 9.347 0.259 33.789 1.00 96.38 209 GLN A O 1
ATOM 1614 N N . LEU A 1 210 ? 8.931 2.337 33.034 1.00 96.56 210 LEU A N 1
ATOM 1615 C CA . LEU A 1 210 ? 9.274 2.055 31.639 1.00 96.56 210 LEU A CA 1
ATOM 1616 C C . LEU A 1 210 ? 10.771 1.787 31.453 1.00 96.56 210 LEU A C 1
ATOM 1618 O O . LEU A 1 210 ? 11.124 0.862 30.726 1.00 96.56 210 LEU A O 1
ATOM 1622 N N . GLU A 1 211 ? 11.635 2.556 32.118 1.00 96.62 211 GLU A N 1
ATOM 1623 C CA . GLU A 1 211 ? 13.087 2.342 32.114 1.00 96.62 211 GLU A CA 1
ATOM 1624 C C . GLU A 1 211 ? 13.442 0.964 32.688 1.00 96.62 211 GLU A C 1
ATOM 1626 O O . GLU A 1 211 ? 14.120 0.187 32.019 1.00 96.62 211 GLU A O 1
ATOM 1631 N N . ALA A 1 212 ? 12.887 0.606 33.853 1.00 97.12 212 ALA A N 1
ATOM 1632 C CA . ALA A 1 212 ? 13.099 -0.709 34.460 1.00 97.12 212 ALA A CA 1
ATOM 1633 C C . ALA A 1 212 ? 12.625 -1.859 33.550 1.00 97.12 212 ALA A C 1
ATOM 1635 O O . ALA A 1 212 ? 13.356 -2.823 33.337 1.00 97.12 212 ALA A O 1
ATOM 1636 N N . ALA A 1 213 ? 11.439 -1.736 32.943 1.00 97.44 213 ALA A N 1
ATOM 1637 C CA . ALA A 1 213 ? 10.917 -2.752 32.028 1.00 97.44 213 ALA A CA 1
ATOM 1638 C C . ALA A 1 213 ? 11.782 -2.918 30.764 1.00 97.44 213 ALA A C 1
ATOM 1640 O O . ALA A 1 213 ? 11.901 -4.017 30.219 1.00 97.44 213 ALA A O 1
ATOM 1641 N N . HIS A 1 214 ? 12.381 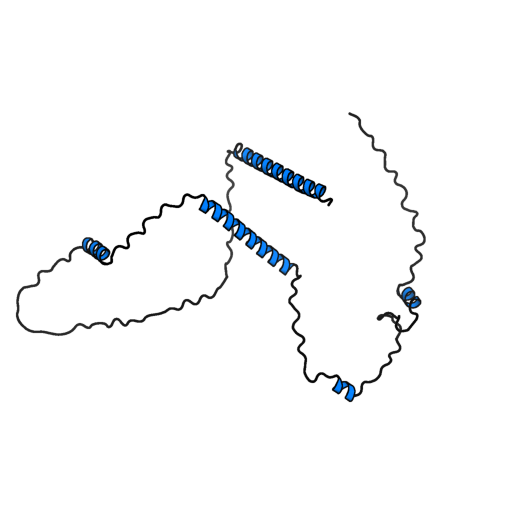-1.831 30.277 1.00 97.94 214 HIS A N 1
ATOM 1642 C CA . HIS A 1 214 ? 13.274 -1.866 29.126 1.00 97.94 214 HIS A CA 1
ATOM 1643 C C . HIS A 1 214 ? 14.627 -2.510 29.463 1.00 97.94 214 HIS A C 1
ATOM 1645 O O . HIS A 1 214 ? 15.151 -3.283 28.656 1.00 97.94 214 HIS A O 1
ATOM 1651 N N . ASP A 1 215 ? 15.168 -2.244 30.652 1.00 97.38 215 ASP A N 1
ATOM 1652 C CA . ASP A 1 215 ? 16.393 -2.886 31.133 1.00 97.38 215 ASP A CA 1
ATOM 1653 C C . ASP A 1 215 ? 16.189 -4.392 31.362 1.00 97.38 215 ASP A C 1
ATOM 1655 O O . ASP A 1 215 ? 17.019 -5.192 30.926 1.00 97.38 215 ASP A O 1
ATOM 1659 N N . ASP A 1 216 ? 15.040 -4.797 31.910 1.00 97.50 216 ASP A N 1
ATOM 1660 C CA . ASP A 1 216 ? 14.660 -6.210 32.037 1.00 97.50 216 ASP A CA 1
ATOM 1661 C C . ASP A 1 216 ? 14.567 -6.901 30.666 1.00 97.50 216 ASP A C 1
ATOM 1663 O O . ASP A 1 216 ? 15.073 -8.010 30.478 1.00 97.50 216 ASP A O 1
ATOM 1667 N N . ALA A 1 217 ? 13.962 -6.240 29.673 1.00 97.19 217 ALA A N 1
ATOM 1668 C CA . ALA A 1 217 ? 13.872 -6.768 28.313 1.00 97.19 217 ALA A CA 1
ATOM 1669 C C . ALA A 1 217 ? 15.257 -6.913 27.657 1.00 97.19 217 ALA A C 1
ATOM 1671 O O . ALA A 1 217 ? 15.522 -7.911 26.982 1.00 97.19 217 ALA A O 1
ATOM 1672 N N . ARG A 1 218 ? 16.167 -5.953 27.876 1.00 97.38 218 ARG A N 1
ATOM 1673 C CA . ARG A 1 218 ? 17.561 -6.053 27.413 1.00 97.38 218 ARG A CA 1
ATOM 1674 C C . ARG A 1 218 ? 18.289 -7.220 28.066 1.00 97.38 218 ARG A C 1
ATOM 1676 O O . ARG A 1 218 ? 18.925 -7.992 27.353 1.00 97.38 218 ARG A O 1
ATOM 1683 N N . ALA A 1 219 ? 18.144 -7.388 29.379 1.00 97.19 219 ALA A N 1
ATOM 1684 C CA . ALA A 1 219 ? 18.744 -8.498 30.109 1.00 97.19 219 ALA A CA 1
ATOM 1685 C C . ALA A 1 219 ? 18.239 -9.859 29.599 1.00 97.19 219 ALA A C 1
ATOM 1687 O O . ALA A 1 219 ? 19.028 -10.790 29.454 1.00 97.19 219 ALA A O 1
ATOM 1688 N N . GLN A 1 220 ? 16.950 -9.976 29.256 1.00 96.31 220 GLN A N 1
ATOM 1689 C CA . GLN A 1 220 ? 16.397 -11.191 28.644 1.00 96.31 220 GLN A CA 1
ATOM 1690 C C . GLN A 1 220 ? 17.004 -11.478 27.268 1.00 96.31 220 GLN A C 1
ATOM 1692 O O . GLN A 1 220 ? 17.372 -12.617 26.982 1.00 96.31 220 GLN A O 1
ATOM 1697 N N . VAL A 1 221 ? 17.147 -10.457 26.419 1.00 97.31 221 VAL A N 1
ATOM 1698 C CA . VAL A 1 221 ? 17.780 -10.617 25.101 1.00 97.31 221 VAL A CA 1
ATOM 1699 C C . VAL A 1 221 ? 19.249 -11.012 25.243 1.00 97.31 221 VAL A C 1
ATOM 1701 O O . VAL A 1 221 ? 19.703 -11.904 24.530 1.00 97.31 221 VAL A O 1
ATOM 1704 N N . GLU A 1 222 ? 19.990 -10.408 26.174 1.00 96.56 222 GLU A N 1
ATOM 1705 C CA . GLU A 1 222 ? 21.375 -10.800 26.456 1.00 96.56 222 GLU A CA 1
ATOM 1706 C C . GLU A 1 222 ? 21.480 -12.219 27.025 1.00 96.56 222 GLU A C 1
ATOM 1708 O O . GLU A 1 222 ? 22.394 -12.955 26.652 1.00 96.56 222 GLU A O 1
ATOM 1713 N N . ALA A 1 223 ? 20.537 -12.642 27.872 1.00 96.19 223 ALA A N 1
ATOM 1714 C CA . ALA A 1 223 ? 20.480 -14.007 28.387 1.00 96.19 223 ALA A CA 1
ATOM 1715 C C . ALA A 1 223 ? 20.270 -15.027 27.259 1.00 96.19 223 ALA A C 1
ATOM 1717 O O . ALA A 1 223 ? 21.032 -15.988 27.166 1.00 96.19 223 ALA A O 1
ATOM 1718 N N . ILE A 1 224 ? 19.320 -14.773 26.351 1.00 95.56 224 ILE A N 1
ATOM 1719 C CA . ILE A 1 224 ? 19.100 -15.597 25.151 1.00 95.56 224 ILE A CA 1
ATOM 1720 C C . ILE A 1 224 ? 20.361 -15.593 24.283 1.00 95.56 224 ILE A C 1
ATOM 1722 O O . ILE A 1 224 ? 20.835 -16.638 23.851 1.00 95.56 224 ILE A O 1
ATOM 1726 N N . ARG A 1 225 ? 20.963 -14.425 24.053 1.00 94.25 225 ARG A N 1
ATOM 1727 C CA . ARG A 1 225 ? 22.186 -14.315 23.252 1.00 94.25 225 ARG A CA 1
ATOM 1728 C C . ARG A 1 225 ? 23.330 -15.148 23.835 1.00 94.25 225 ARG A C 1
ATOM 1730 O O . ARG A 1 225 ? 24.042 -15.817 23.091 1.00 94.25 225 ARG A O 1
ATOM 1737 N N . ARG A 1 226 ? 23.468 -15.151 25.163 1.00 95.38 226 ARG A N 1
ATOM 1738 C CA . ARG A 1 226 ? 24.455 -15.951 25.892 1.00 95.38 226 ARG A CA 1
ATOM 1739 C C . ARG A 1 226 ? 24.146 -17.450 25.856 1.00 95.38 226 ARG A C 1
ATOM 1741 O O . ARG A 1 226 ? 25.079 -18.236 25.742 1.00 95.38 226 ARG A O 1
ATOM 1748 N N . GLU A 1 227 ? 22.876 -17.840 25.955 1.00 93.12 227 GLU A N 1
ATOM 1749 C CA . GLU A 1 227 ? 22.436 -19.242 25.895 1.00 93.12 227 GLU A CA 1
ATOM 1750 C C . GLU A 1 227 ? 22.625 -19.844 24.494 1.00 93.12 227 GLU A C 1
ATOM 1752 O O . GLU A 1 227 ? 23.069 -20.982 24.364 1.00 93.12 227 GLU A O 1
ATOM 1757 N N . PHE A 1 228 ? 22.358 -19.060 23.446 1.00 91.69 228 PHE A N 1
ATOM 1758 C CA . PHE A 1 228 ? 22.423 -19.500 22.049 1.00 91.69 228 PHE A CA 1
ATOM 1759 C C . PHE A 1 228 ? 23.736 -19.141 21.326 1.00 91.69 228 PHE A C 1
ATOM 1761 O O . PHE A 1 228 ? 23.902 -19.502 20.163 1.00 91.69 228 PHE A O 1
ATOM 1768 N N . GLY A 1 229 ? 24.680 -18.465 21.993 1.00 83.00 229 GLY A N 1
ATOM 1769 C CA . GLY A 1 229 ? 26.026 -18.193 21.468 1.00 83.00 229 GLY A CA 1
ATOM 1770 C C . GLY A 1 229 ? 26.084 -17.251 20.255 1.00 83.00 229 GLY A C 1
ATOM 1771 O O . GLY A 1 229 ? 26.925 -17.451 19.377 1.00 83.00 229 GLY A O 1
ATOM 1772 N N . LEU A 1 230 ? 25.191 -16.256 20.194 1.00 62.38 230 LEU A N 1
ATOM 1773 C CA . LEU A 1 230 ? 25.083 -15.240 19.125 1.00 62.38 230 LEU A CA 1
ATOM 1774 C C . LEU A 1 230 ? 25.880 -13.955 19.418 1.00 62.38 230 LEU A C 1
ATOM 1776 O O . LEU A 1 230 ? 26.152 -13.651 20.596 1.00 62.38 230 LEU A O 1
#

InterPro domains:
  IPR027968 Jhy protein [PF15261] (71-146)

Radius of gyration: 47.42 Å; chains: 1; bounding box: 148×50×93 Å

Sequence (230 aa):
RTVLKGKGLDERDSSELVGSRAQLPPPEQVNEKLVRNDRDQLYYSKKARPVNYKPKGLKEYLDRKPQEYEELGKLKPNLDTEEHRSKVANAERIKQFSKNLQKVNAKILSEQPKPKPKLAPKNVSKREKALAFAQNVPKPKIKPQPVGSDGAIPVALSVPSLDEEGGEEDGYGAGGADDPLLNGAVGGQVQGSPHAPAAAAQQQQQLRQLEAAHDDARAQVEAIRREFGL

Foldseek 3Di:
DDDDDDDDDDPDDPPPPPDDPPPDPDVLVVQVVPDPDLVSRDPPNPDDGPDPDDDDDPVNCVVPDDPDDDPDDDDDPDCPDPVNVVVVVVVVVVVVVVVVVVVVVVVVVVPPDDPDPPPPPPPQDPVNVVVVVVVVDDDDDDDDDDDDDDDDDDDDDDDDDPDDDDDPDDDDDDDDDDDDDDDDDPPPDPDDDPDDDPVVVVVVVVVVVVVVVVVVVVVVVVVVCVVVVD